Protein AF-A0A1S3QCM7-F1 (afdb_monomer_lite)

InterPro domains:
  IPR002181 Fibrinogen, alpha/beta/gamma chain, C-terminal globular domain [PF00147] (21-233)
  IPR002181 Fibrinogen, alpha/beta/gamma chain, C-terminal globular domain [PS51406] (14-235)
  IPR002181 Fibrinogen, alpha/beta/gamma chain, C-terminal globular domain [SM00186] (18-234)
  IPR002181 Fibrinogen, alpha/beta/gamma chain, C-terminal globular domain [cd00087] (19-233)
  IPR014716 Fibrinogen, alpha/beta/gamma chain, C-terminal globular, subdomain 1 [G3DSA:3.90.215.10] (12-235)
  IPR036056 Fibrinogen-like, C-terminal [SSF56496] (12-233)
  IPR050373 Fibrinogen C-terminal domain-containing protein [PTHR19143] (20-233)

Organism: Salmo salar (NCBI:txid8030)

Structure (mmCIF, N/CA/C/O backbone):
data_AF-A0A1S3QCM7-F1
#
_entry.id   AF-A0A1S3QCM7-F1
#
loop_
_atom_site.group_PDB
_atom_site.id
_atom_site.type_symbol
_atom_site.label_atom_id
_atom_site.label_alt_id
_atom_site.label_comp_id
_atom_site.label_asym_id
_atom_site.label_entity_id
_atom_site.label_seq_id
_atom_site.pdbx_PDB_ins_code
_atom_site.Cartn_x
_atom_site.Cartn_y
_atom_site.Cartn_z
_atom_site.occupancy
_atom_site.B_iso_or_equiv
_atom_site.auth_seq_id
_atom_site.auth_comp_id
_atom_site.auth_asym_id
_atom_site.auth_atom_id
_atom_site.pdbx_PDB_model_num
ATOM 1 N N . MET A 1 1 ? 54.320 -26.043 -38.773 1.00 43.12 1 MET A N 1
ATOM 2 C CA . MET A 1 1 ? 53.446 -24.861 -38.931 1.00 43.12 1 MET A CA 1
ATOM 3 C C . MET A 1 1 ? 52.300 -25.016 -37.945 1.00 43.12 1 MET A C 1
ATOM 5 O O . MET A 1 1 ? 51.445 -25.859 -38.165 1.00 43.12 1 MET A O 1
ATOM 9 N N . SER A 1 2 ? 52.359 -24.318 -36.808 1.00 45.91 2 SER A N 1
ATOM 10 C CA . SER A 1 2 ? 51.322 -24.390 -35.770 1.00 45.91 2 SER A CA 1
ATOM 11 C C . SER A 1 2 ? 50.230 -23.383 -36.110 1.00 45.91 2 SER A C 1
ATOM 13 O O . SER A 1 2 ? 50.491 -22.182 -36.125 1.00 45.91 2 SER A O 1
ATOM 15 N N . ILE A 1 3 ? 49.035 -23.868 -36.440 1.00 49.06 3 ILE A N 1
ATOM 16 C CA . ILE A 1 3 ? 47.867 -23.025 -36.703 1.00 49.06 3 ILE A CA 1
ATOM 17 C C . ILE A 1 3 ? 47.314 -22.602 -35.342 1.00 49.06 3 ILE A C 1
ATOM 19 O O . ILE A 1 3 ? 46.713 -23.401 -34.627 1.00 49.06 3 ILE A O 1
ATOM 23 N N . LEU A 1 4 ? 47.574 -21.350 -34.965 1.00 47.78 4 LEU A N 1
ATOM 24 C CA . LEU A 1 4 ? 46.996 -20.728 -33.780 1.00 47.78 4 LEU A CA 1
ATOM 25 C C . LEU A 1 4 ? 45.516 -20.442 -34.081 1.00 47.78 4 LEU A C 1
ATOM 27 O O . LEU A 1 4 ? 45.184 -19.468 -34.755 1.00 47.78 4 LEU A O 1
ATOM 31 N N . LEU A 1 5 ? 44.628 -21.336 -33.648 1.00 46.97 5 LEU A N 1
ATOM 32 C CA . LEU A 1 5 ? 43.186 -21.178 -33.811 1.00 46.97 5 LEU A CA 1
ATOM 33 C C . LEU A 1 5 ? 42.694 -20.168 -32.765 1.00 46.97 5 LEU A C 1
ATOM 35 O O . LEU A 1 5 ? 42.465 -20.499 -31.603 1.00 46.97 5 LEU A O 1
ATOM 39 N N . LEU A 1 6 ? 42.612 -18.905 -33.173 1.00 49.00 6 LEU A N 1
ATOM 40 C CA . LEU A 1 6 ? 42.140 -17.800 -32.347 1.00 49.00 6 LEU A CA 1
ATOM 41 C C . LEU A 1 6 ? 40.609 -17.899 -32.257 1.00 49.00 6 LEU A C 1
ATOM 43 O O . LEU A 1 6 ? 39.882 -17.371 -33.096 1.00 49.00 6 LEU A O 1
ATOM 47 N N . VAL A 1 7 ? 40.120 -18.656 -31.272 1.00 54.97 7 VAL A N 1
ATOM 48 C CA . VAL A 1 7 ? 38.692 -18.741 -30.947 1.00 54.97 7 VAL A CA 1
ATOM 49 C C . VAL A 1 7 ? 38.278 -17.396 -30.356 1.00 54.97 7 VAL A C 1
ATOM 51 O O . VAL A 1 7 ? 38.423 -17.148 -29.161 1.00 54.97 7 VAL A O 1
ATOM 54 N N . LEU A 1 8 ? 37.789 -16.499 -31.210 1.00 50.66 8 LEU A N 1
ATOM 55 C CA . LEU A 1 8 ? 37.032 -15.334 -30.774 1.00 50.66 8 LEU A CA 1
ATOM 56 C C . LEU A 1 8 ? 35.736 -15.854 -30.146 1.00 50.66 8 LEU A C 1
ATOM 58 O O . LEU A 1 8 ? 34.779 -16.179 -30.848 1.00 50.66 8 LEU A O 1
ATOM 62 N N . LEU A 1 9 ? 35.720 -15.961 -28.817 1.00 55.00 9 LEU A N 1
ATOM 63 C CA . LEU A 1 9 ? 34.486 -16.022 -28.042 1.00 55.00 9 LEU A CA 1
ATOM 64 C C . LEU A 1 9 ? 33.743 -14.711 -28.301 1.00 55.00 9 LEU A C 1
ATOM 66 O O . LEU A 1 9 ? 33.962 -13.711 -27.621 1.00 55.00 9 LEU A O 1
ATOM 70 N N . VAL A 1 10 ? 32.896 -14.705 -29.330 1.00 50.00 10 VAL A N 1
ATOM 71 C CA . VAL A 1 10 ? 31.854 -13.694 -29.466 1.00 50.00 10 VAL A CA 1
ATOM 72 C C . VAL A 1 10 ? 31.028 -13.821 -28.188 1.00 50.00 10 VAL A C 1
ATOM 74 O O . VAL A 1 10 ? 30.494 -14.909 -27.948 1.00 50.00 10 VAL A O 1
ATOM 77 N N . PRO A 1 11 ? 30.962 -12.792 -27.324 1.00 58.97 11 PRO A N 1
ATOM 78 C CA . PRO A 1 11 ? 30.081 -12.856 -26.174 1.00 58.97 11 PRO A CA 1
ATOM 79 C C . PRO A 1 11 ? 28.685 -13.104 -26.735 1.00 58.97 11 PRO A C 1
ATOM 81 O O . PRO A 1 11 ? 28.203 -12.312 -27.548 1.00 58.97 11 PRO A O 1
ATOM 84 N N . MET A 1 12 ? 28.084 -14.247 -26.380 1.00 47.53 12 MET A N 1
ATOM 85 C CA . MET A 1 12 ? 26.674 -14.504 -26.656 1.00 47.53 12 MET A CA 1
ATOM 86 C C . MET A 1 12 ? 25.943 -13.233 -26.252 1.00 47.53 12 MET A C 1
ATOM 88 O O . MET A 1 12 ? 26.053 -12.817 -25.098 1.00 47.53 12 MET A O 1
ATOM 92 N N . MET A 1 13 ? 25.298 -12.573 -27.217 1.00 49.69 13 MET A N 1
ATOM 93 C CA . MET A 1 13 ? 24.453 -11.429 -26.927 1.00 49.69 13 MET A CA 1
ATOM 94 C C . MET A 1 13 ? 23.484 -11.895 -25.851 1.00 49.69 13 MET A C 1
ATOM 96 O O . MET A 1 13 ? 22.637 -12.751 -26.108 1.00 49.69 13 MET A O 1
ATOM 100 N N . VAL A 1 14 ? 23.690 -11.406 -24.627 1.00 52.62 14 VAL A N 1
ATOM 101 C CA . VAL A 1 14 ? 22.756 -11.599 -23.528 1.00 52.62 14 VAL A CA 1
ATOM 102 C C . VAL A 1 14 ? 21.445 -11.093 -24.084 1.00 52.62 14 VAL A C 1
ATOM 104 O O . VAL A 1 14 ? 21.363 -9.942 -24.506 1.00 52.62 14 VAL A O 1
ATOM 107 N N . GLN A 1 15 ? 20.484 -11.997 -24.216 1.00 48.94 15 GLN A N 1
ATOM 108 C CA . GLN A 1 15 ? 19.191 -11.713 -24.801 1.00 48.94 15 GLN A CA 1
ATOM 109 C C . GLN A 1 15 ? 18.523 -10.676 -23.898 1.00 48.94 15 GLN A C 1
ATOM 111 O O . GLN A 1 15 ? 17.923 -11.022 -22.886 1.00 48.94 15 GLN A O 1
ATOM 116 N N . SER A 1 16 ? 18.732 -9.394 -24.205 1.00 55.81 16 SER A N 1
ATOM 117 C CA . SER A 1 16 ? 18.108 -8.287 -23.501 1.00 55.81 16 SER A CA 1
ATOM 118 C C . SER A 1 16 ? 16.613 -8.492 -23.655 1.00 55.81 16 SER A C 1
ATOM 120 O O . SER A 1 16 ? 16.100 -8.499 -24.779 1.00 55.81 16 SER A O 1
ATOM 122 N N . SER A 1 17 ? 15.913 -8.721 -22.547 1.00 62.41 17 SER A N 1
ATOM 123 C CA . SER A 1 17 ? 14.459 -8.720 -22.547 1.00 62.41 17 SER A CA 1
ATOM 124 C C . SER A 1 17 ? 14.033 -7.354 -23.072 1.00 62.41 17 SER A C 1
ATOM 126 O O . SER A 1 17 ? 14.174 -6.356 -22.375 1.00 62.41 17 SER A O 1
ATOM 128 N N . LEU A 1 18 ? 13.546 -7.284 -24.316 1.00 78.69 18 LEU A N 1
ATOM 129 C CA . LEU A 1 18 ? 13.132 -6.016 -24.935 1.00 78.69 18 LEU A CA 1
ATOM 130 C C . LEU A 1 18 ? 12.035 -5.316 -24.104 1.00 78.69 18 LEU A C 1
ATOM 132 O O . LEU A 1 18 ? 11.838 -4.111 -24.211 1.00 78.69 18 LEU A O 1
ATOM 136 N N . HIS A 1 19 ? 11.353 -6.088 -23.253 1.00 91.56 19 HIS A N 1
ATOM 137 C CA . HIS A 1 19 ? 10.267 -5.663 -22.386 1.00 91.56 19 HIS A CA 1
ATOM 138 C C . HIS A 1 19 ? 10.441 -6.295 -20.994 1.00 91.56 19 HIS A C 1
ATOM 140 O O . HIS A 1 19 ? 9.819 -7.325 -20.730 1.00 91.56 19 HIS A O 1
ATOM 146 N N . PRO A 1 20 ? 11.306 -5.740 -20.123 1.00 94.50 20 PRO A N 1
ATOM 147 C CA . PRO A 1 20 ? 11.523 -6.300 -18.793 1.00 94.50 20 PRO A CA 1
ATOM 148 C C . PRO A 1 20 ? 10.232 -6.225 -17.971 1.00 94.50 20 PRO A C 1
ATOM 150 O O . PRO A 1 20 ? 9.547 -5.199 -17.991 1.00 94.50 20 PRO A O 1
ATOM 153 N N . VAL A 1 21 ? 9.871 -7.294 -17.262 1.00 95.38 21 VAL A N 1
ATOM 154 C CA . VAL A 1 21 ? 8.635 -7.312 -16.453 1.00 95.38 21 VAL A CA 1
ATOM 155 C C . VAL A 1 21 ? 8.822 -6.702 -15.068 1.00 95.38 21 VAL A C 1
ATOM 157 O O . VAL A 1 21 ? 7.852 -6.206 -14.505 1.00 95.38 21 VAL A O 1
ATOM 160 N N . ASP A 1 22 ? 10.048 -6.698 -14.546 1.00 95.69 22 ASP A N 1
ATOM 161 C CA . ASP A 1 22 ? 10.408 -6.176 -13.229 1.00 95.69 22 ASP A CA 1
ATOM 162 C C . ASP A 1 22 ? 11.872 -5.695 -13.180 1.00 95.69 22 ASP A C 1
ATOM 164 O O . ASP A 1 22 ? 12.614 -5.752 -14.166 1.00 95.69 22 ASP A O 1
ATOM 168 N N . CYS A 1 23 ? 12.297 -5.209 -12.013 1.00 95.31 23 CYS A N 1
ATOM 169 C CA . CYS A 1 23 ? 13.653 -4.713 -11.803 1.00 95.31 23 CYS A CA 1
ATOM 170 C C . CYS A 1 23 ? 14.749 -5.802 -11.843 1.00 95.31 23 CYS A C 1
ATOM 172 O O . CYS A 1 23 ? 15.893 -5.485 -12.169 1.00 95.31 23 CYS A O 1
ATOM 174 N N . ASP A 1 24 ? 14.451 -7.079 -11.583 1.00 93.56 24 ASP A N 1
ATOM 175 C CA . ASP A 1 24 ? 15.450 -8.149 -11.742 1.00 93.56 24 ASP A CA 1
ATOM 176 C C . ASP A 1 24 ?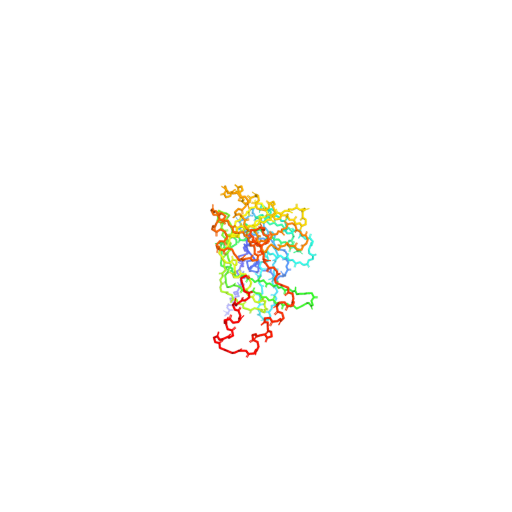 15.762 -8.375 -13.231 1.00 93.56 24 ASP A C 1
ATOM 178 O O . ASP A 1 24 ? 16.928 -8.527 -13.608 1.00 93.56 24 ASP A O 1
ATOM 182 N N . GLU A 1 25 ? 14.761 -8.294 -14.110 1.00 94.00 25 GLU A N 1
ATOM 183 C CA . GLU A 1 25 ? 14.979 -8.339 -15.562 1.00 94.00 25 GLU A CA 1
ATOM 184 C C . GLU A 1 25 ? 15.650 -7.078 -16.118 1.00 94.00 25 GLU A C 1
ATOM 186 O O . GLU A 1 25 ? 16.515 -7.183 -16.995 1.00 94.00 25 GLU A O 1
ATOM 191 N N . VAL A 1 26 ? 15.316 -5.894 -15.588 1.00 94.00 26 VAL A N 1
ATOM 192 C CA . VAL A 1 26 ? 16.051 -4.650 -15.893 1.00 94.00 26 VAL A CA 1
ATOM 193 C C . VAL A 1 26 ? 17.536 -4.826 -15.559 1.00 94.00 26 VAL A C 1
ATOM 195 O O . VAL A 1 26 ? 18.402 -4.509 -16.382 1.00 94.00 26 VAL A O 1
ATOM 198 N N . TYR A 1 27 ? 17.836 -5.406 -14.393 1.00 91.75 27 TYR A N 1
ATOM 199 C CA . TYR A 1 27 ? 19.203 -5.694 -13.974 1.00 91.75 27 TYR A CA 1
ATOM 200 C C . TYR A 1 27 ? 19.903 -6.686 -14.909 1.00 91.75 27 TYR A C 1
ATOM 202 O O . TYR A 1 27 ? 21.004 -6.414 -15.392 1.00 91.75 27 TYR A O 1
ATOM 210 N N . ARG A 1 28 ? 19.254 -7.814 -15.234 1.00 90.69 28 ARG A N 1
ATOM 211 C CA . ARG A 1 28 ? 19.791 -8.816 -16.177 1.00 90.69 28 ARG A CA 1
ATOM 212 C C . ARG A 1 28 ? 20.029 -8.254 -17.578 1.00 90.69 28 ARG A C 1
ATOM 214 O O . ARG A 1 28 ? 20.916 -8.735 -18.277 1.00 90.69 28 ARG A O 1
ATOM 221 N N . SER A 1 29 ? 19.282 -7.223 -17.963 1.00 89.19 29 SER A N 1
ATOM 222 C CA . SER A 1 29 ? 19.451 -6.515 -19.236 1.00 89.19 29 SER A CA 1
ATOM 223 C C . SER A 1 29 ? 20.652 -5.555 -19.247 1.00 89.19 29 SER A C 1
ATOM 225 O O . SER A 1 29 ? 20.907 -4.917 -20.265 1.00 89.19 29 SER A O 1
ATOM 227 N N . GLY A 1 30 ? 21.406 -5.459 -18.144 1.00 86.00 30 GLY A N 1
ATOM 228 C CA . GLY A 1 30 ? 22.644 -4.682 -18.033 1.00 86.00 30 GLY A CA 1
ATOM 229 C C . GLY A 1 30 ? 22.508 -3.355 -17.280 1.00 86.00 30 GLY A C 1
ATOM 230 O O . GLY A 1 30 ? 23.482 -2.608 -17.201 1.00 86.00 30 GLY A O 1
ATOM 231 N N . SER A 1 31 ? 21.337 -3.047 -16.710 1.00 84.69 31 SER A N 1
ATOM 232 C CA . SER A 1 31 ? 21.112 -1.804 -15.956 1.00 84.69 31 SER A CA 1
ATOM 233 C C . SER A 1 31 ? 21.305 -2.011 -14.452 1.00 84.69 31 SER A C 1
ATOM 235 O O . SER A 1 31 ? 20.458 -2.592 -13.785 1.00 84.69 31 SER A O 1
ATOM 237 N N . GLY A 1 32 ? 22.421 -1.526 -13.903 1.00 83.88 32 GLY A N 1
ATOM 238 C CA . GLY A 1 32 ? 22.788 -1.731 -12.492 1.00 83.88 32 GLY A CA 1
ATOM 239 C C . GLY A 1 32 ? 22.620 -0.523 -11.565 1.00 83.88 32 GLY A C 1
ATOM 240 O O . GLY A 1 32 ? 23.112 -0.569 -10.444 1.00 83.88 32 GLY A O 1
ATOM 241 N N . GLN A 1 33 ? 22.010 0.577 -12.018 1.00 89.56 33 GLN A N 1
ATOM 242 C CA . GLN A 1 33 ? 21.915 1.819 -11.236 1.00 89.56 33 GLN A CA 1
ATOM 243 C C . GLN A 1 33 ? 20.519 2.011 -10.639 1.00 89.56 33 GLN A C 1
ATOM 245 O O . GLN A 1 33 ? 19.523 1.658 -11.269 1.00 89.56 33 GLN A O 1
ATOM 250 N N . ASN A 1 34 ? 20.440 2.624 -9.457 1.00 93.12 34 ASN A N 1
ATOM 251 C CA . ASN A 1 34 ? 19.165 3.047 -8.881 1.00 93.12 34 ASN A CA 1
ATOM 252 C C . ASN A 1 34 ? 18.512 4.109 -9.767 1.00 93.12 34 ASN A C 1
ATOM 254 O O . ASN A 1 34 ? 19.188 5.025 -10.236 1.00 93.12 34 ASN A O 1
ATOM 258 N N . GLY A 1 35 ? 17.202 4.019 -9.971 1.00 94.56 35 GLY A N 1
ATOM 259 C CA . GLY A 1 35 ? 16.494 5.011 -10.770 1.00 94.56 35 GLY A CA 1
ATOM 260 C C . GLY A 1 35 ? 15.132 4.552 -11.252 1.00 94.56 35 GLY A C 1
ATOM 261 O O . GLY A 1 35 ? 14.668 3.462 -10.924 1.00 94.56 35 GLY A O 1
ATOM 262 N N . VAL A 1 36 ? 14.491 5.410 -12.042 1.00 97.25 36 VAL A N 1
ATOM 263 C CA . VAL A 1 36 ? 13.201 5.111 -12.663 1.00 97.25 36 VAL A CA 1
ATOM 264 C C . VAL A 1 36 ? 13.422 4.391 -13.989 1.00 97.25 36 VAL A C 1
ATOM 266 O O . VAL A 1 36 ? 14.094 4.911 -14.878 1.00 97.25 36 VAL A O 1
ATOM 269 N N . TYR A 1 37 ? 12.811 3.220 -14.127 1.00 96.50 37 TYR A N 1
ATOM 270 C CA . TYR A 1 37 ? 12.835 2.387 -15.326 1.00 96.50 37 TYR A CA 1
ATOM 271 C C . TYR A 1 37 ? 11.416 2.113 -15.817 1.00 96.50 37 TYR A C 1
ATOM 273 O O . TYR A 1 37 ? 10.440 2.297 -15.091 1.00 96.50 37 TYR A O 1
ATOM 281 N N . THR A 1 38 ? 11.306 1.670 -17.068 1.00 96.75 38 THR A N 1
ATOM 282 C CA . THR A 1 38 ? 10.033 1.241 -17.659 1.00 96.75 38 THR A CA 1
ATOM 283 C C . THR A 1 38 ? 9.980 -0.279 -17.700 1.00 96.75 38 THR A C 1
ATOM 285 O O . THR A 1 38 ? 10.887 -0.905 -18.246 1.00 96.75 38 THR A O 1
ATOM 288 N N . ILE A 1 39 ? 8.913 -0.850 -17.148 1.00 96.44 39 ILE A N 1
ATOM 289 C CA . ILE A 1 39 ? 8.622 -2.286 -17.150 1.00 96.44 39 ILE A CA 1
ATOM 290 C C . ILE A 1 39 ? 7.303 -2.578 -17.878 1.00 96.44 39 ILE A C 1
ATOM 292 O O . ILE A 1 39 ? 6.479 -1.683 -18.070 1.00 96.44 39 ILE A O 1
ATOM 296 N N . TYR A 1 40 ? 7.091 -3.835 -18.266 1.00 96.69 40 TYR A N 1
ATOM 297 C CA . TYR A 1 40 ? 5.970 -4.272 -19.109 1.00 96.69 40 TYR A CA 1
ATOM 298 C C . TYR A 1 40 ? 5.205 -5.472 -18.515 1.00 96.69 40 TYR A C 1
ATOM 300 O O . TYR A 1 40 ? 5.080 -6.526 -19.151 1.00 96.69 40 TYR A O 1
ATOM 308 N N . PRO A 1 41 ? 4.648 -5.351 -17.295 1.00 94.94 41 PRO A N 1
ATOM 309 C CA . PRO A 1 41 ? 3.995 -6.463 -16.607 1.00 94.94 41 PRO A CA 1
ATOM 310 C C . PRO A 1 41 ? 2.728 -6.958 -17.320 1.00 94.94 41 PRO A C 1
ATOM 312 O O . PRO A 1 41 ? 2.445 -8.151 -17.269 1.00 94.94 41 PRO A O 1
ATOM 315 N N . ALA A 1 42 ? 2.010 -6.107 -18.058 1.00 94.06 42 ALA A N 1
ATOM 316 C CA . ALA A 1 42 ? 0.869 -6.508 -18.897 1.00 94.06 42 ALA A CA 1
ATOM 317 C C . ALA A 1 42 ? 1.263 -6.904 -20.338 1.00 94.06 42 ALA A C 1
ATOM 319 O O . ALA A 1 42 ? 0.428 -7.395 -21.093 1.00 94.06 42 ALA A O 1
ATOM 320 N N . GLY A 1 43 ? 2.532 -6.731 -20.720 1.00 91.88 43 GLY A N 1
ATOM 321 C CA . GLY A 1 43 ? 3.036 -6.969 -22.073 1.00 91.88 43 GLY A CA 1
ATOM 322 C C . GLY A 1 43 ? 3.521 -5.696 -22.783 1.00 91.88 43 GLY A C 1
ATOM 323 O O . GLY A 1 43 ? 3.439 -4.601 -22.223 1.00 91.88 43 GLY A O 1
ATOM 324 N N . PRO A 1 44 ? 4.027 -5.824 -24.025 1.00 92.12 44 PRO A N 1
ATOM 325 C CA . PRO A 1 44 ? 4.782 -4.776 -24.729 1.00 92.12 44 PRO A CA 1
ATOM 326 C C . PRO A 1 44 ? 4.067 -3.432 -24.919 1.00 92.12 44 PRO A C 1
ATOM 328 O O . PRO A 1 44 ? 4.708 -2.395 -25.042 1.00 92.12 44 PRO A O 1
ATOM 331 N N . THR A 1 45 ? 2.734 -3.430 -24.950 1.00 93.00 45 THR A N 1
ATOM 332 C CA . THR A 1 45 ? 1.912 -2.235 -25.210 1.00 93.00 45 THR A CA 1
ATOM 333 C C . THR A 1 45 ? 1.480 -1.498 -23.944 1.00 93.00 45 THR A C 1
ATOM 335 O O . THR A 1 45 ? 0.748 -0.515 -24.029 1.00 93.00 45 THR A O 1
ATOM 338 N N . SER A 1 46 ? 1.886 -1.977 -22.769 1.00 93.75 46 SER A N 1
ATOM 339 C CA . SER A 1 46 ? 1.419 -1.473 -21.477 1.00 93.75 46 SER A CA 1
ATOM 340 C C . SER A 1 46 ? 2.607 -1.156 -20.562 1.00 93.75 46 SER A C 1
ATOM 342 O O . SER A 1 46 ? 2.855 -1.891 -19.603 1.00 93.75 46 SER A O 1
ATOM 344 N N . PRO A 1 47 ? 3.368 -0.089 -20.882 1.00 95.69 47 PRO A N 1
ATOM 345 C CA . PRO A 1 47 ? 4.513 0.333 -20.088 1.00 95.69 47 PRO A CA 1
ATOM 346 C C . PRO A 1 47 ? 4.076 0.911 -18.739 1.00 95.69 47 PRO A C 1
ATOM 348 O O . PRO A 1 47 ? 3.107 1.668 -18.656 1.00 95.69 47 PRO A O 1
ATOM 351 N N . VAL A 1 48 ? 4.844 0.610 -17.693 1.00 96.94 48 VAL A N 1
ATOM 352 C CA . VAL A 1 48 ? 4.686 1.175 -16.349 1.00 96.94 48 VAL A CA 1
ATOM 353 C C . VAL A 1 48 ? 6.042 1.658 -15.847 1.00 96.94 48 VAL A C 1
ATOM 355 O O . VAL A 1 48 ? 7.043 0.957 -15.981 1.00 96.94 48 VAL A O 1
ATOM 358 N N . GLN A 1 49 ? 6.089 2.860 -15.272 1.00 97.38 49 GLN A N 1
ATOM 359 C CA . GLN A 1 49 ? 7.306 3.388 -14.657 1.00 97.38 49 GLN A CA 1
ATOM 360 C C . GLN A 1 49 ? 7.420 2.931 -13.202 1.00 97.38 49 GLN A C 1
ATOM 362 O O . GLN A 1 49 ? 6.486 3.101 -12.419 1.00 97.38 49 GLN A O 1
ATOM 367 N N . VAL A 1 50 ? 8.582 2.393 -12.839 1.00 97.69 50 VAL A N 1
ATOM 368 C CA . VAL A 1 50 ? 8.908 1.932 -11.484 1.00 97.69 50 VAL A CA 1
ATOM 369 C C . VAL A 1 50 ? 10.271 2.441 -11.067 1.00 97.69 50 VAL A C 1
ATOM 371 O O . VAL A 1 50 ? 11.157 2.619 -11.901 1.00 97.69 50 VAL A O 1
ATOM 374 N N . PHE A 1 51 ? 10.459 2.644 -9.770 1.00 97.06 51 PHE A N 1
ATOM 375 C CA . PHE A 1 51 ? 11.794 2.841 -9.228 1.00 97.06 51 PHE A CA 1
ATOM 376 C C . PHE A 1 51 ? 12.430 1.483 -8.946 1.00 97.06 51 PHE A C 1
ATOM 378 O O . PHE A 1 51 ? 11.869 0.683 -8.193 1.00 97.06 51 PHE A O 1
ATOM 385 N N . CYS A 1 52 ? 13.600 1.247 -9.529 1.00 96.12 52 CYS A N 1
ATOM 386 C CA . CYS A 1 52 ? 14.425 0.095 -9.219 1.00 96.12 52 CYS A CA 1
ATOM 387 C C . CYS A 1 52 ? 15.497 0.483 -8.207 1.00 96.12 52 CYS A C 1
ATOM 389 O O . CYS A 1 52 ? 16.349 1.329 -8.489 1.00 96.12 52 CYS A O 1
ATOM 391 N N . ASP A 1 53 ? 15.461 -0.156 -7.042 1.00 93.31 53 ASP A N 1
ATOM 392 C CA . ASP A 1 53 ? 16.555 -0.108 -6.077 1.00 93.31 53 ASP A CA 1
ATOM 393 C C . ASP A 1 53 ? 17.514 -1.272 -6.354 1.00 93.31 53 ASP A C 1
ATOM 395 O O . ASP A 1 53 ? 17.264 -2.423 -5.984 1.00 93.31 53 ASP A O 1
ATOM 399 N N . MET A 1 54 ? 18.595 -0.927 -7.053 1.00 89.38 54 MET A N 1
ATOM 400 C CA . MET A 1 54 ? 19.696 -1.787 -7.484 1.00 89.38 54 MET A CA 1
ATOM 401 C C . MET A 1 54 ? 20.921 -1.688 -6.551 1.00 89.38 54 MET A C 1
ATOM 403 O O . MET A 1 54 ? 22.045 -2.000 -6.952 1.00 89.38 54 MET A O 1
ATOM 407 N N . GLY A 1 55 ? 20.736 -1.185 -5.324 1.00 79.12 55 GLY A N 1
ATOM 408 C CA . GLY A 1 55 ? 21.827 -0.908 -4.392 1.00 79.12 55 GLY A CA 1
ATOM 409 C C . GLY A 1 55 ? 22.612 -2.151 -3.953 1.00 79.12 55 GLY A C 1
ATOM 410 O O . GLY A 1 55 ? 22.160 -3.290 -4.057 1.00 79.12 55 GLY A O 1
ATOM 411 N N . LEU A 1 56 ? 23.805 -1.930 -3.402 1.00 66.44 56 LEU A N 1
ATOM 412 C CA . LEU A 1 56 ? 24.602 -2.970 -2.749 1.00 66.44 56 LEU A CA 1
ATOM 413 C C . LEU A 1 56 ? 24.428 -2.853 -1.234 1.00 66.44 56 LEU A C 1
ATOM 415 O O . LEU A 1 56 ? 24.860 -1.867 -0.640 1.00 66.44 56 LEU A O 1
ATOM 419 N N . GLU A 1 57 ? 23.835 -3.864 -0.600 1.00 63.84 57 GLU A N 1
ATOM 420 C CA . GLU A 1 57 ? 23.763 -3.960 0.860 1.00 63.84 57 GLU A CA 1
ATOM 421 C C . GLU A 1 57 ? 24.519 -5.212 1.312 1.00 63.84 57 GLU A C 1
ATOM 423 O O . GLU A 1 57 ? 24.184 -6.329 0.924 1.00 63.84 57 GLU A O 1
ATOM 428 N N . SER A 1 58 ? 25.568 -5.028 2.124 1.00 52.81 58 SER A N 1
ATOM 429 C CA . SER A 1 58 ? 26.288 -6.119 2.800 1.00 52.81 58 SER A CA 1
ATOM 430 C C . SER A 1 58 ? 26.633 -7.314 1.887 1.00 52.81 58 SER A C 1
ATOM 432 O O . SER A 1 58 ? 26.284 -8.454 2.188 1.00 52.81 58 SER A O 1
ATOM 434 N N . ALA A 1 59 ? 27.328 -7.045 0.774 1.00 60.34 59 ALA A N 1
ATOM 435 C CA . ALA A 1 59 ? 27.762 -8.016 -0.243 1.00 60.34 59 ALA A CA 1
ATOM 436 C C . ALA A 1 59 ? 26.659 -8.686 -1.096 1.00 60.34 59 ALA A C 1
ATOM 438 O O . ALA A 1 59 ? 26.990 -9.508 -1.951 1.00 60.34 59 ALA A O 1
ATOM 439 N N . TYR A 1 60 ? 25.386 -8.299 -0.949 1.00 60.53 60 TYR A N 1
ATOM 440 C CA . TYR A 1 60 ? 24.291 -8.748 -1.814 1.00 60.53 60 TYR A CA 1
ATOM 441 C C . TYR A 1 60 ? 23.714 -7.584 -2.629 1.00 60.53 60 TYR A C 1
ATOM 443 O O . TYR A 1 60 ? 23.528 -6.471 -2.135 1.00 60.53 60 TYR A O 1
ATOM 451 N N . LEU A 1 61 ? 23.438 -7.851 -3.906 1.00 69.38 61 LEU A N 1
ATOM 452 C CA . LEU A 1 61 ? 22.753 -6.920 -4.800 1.00 69.38 61 LEU A CA 1
ATOM 453 C C . LEU A 1 61 ? 21.257 -6.915 -4.486 1.00 69.38 61 LEU A C 1
ATOM 455 O O . LEU A 1 61 ? 20.599 -7.955 -4.568 1.00 69.38 61 LEU A O 1
ATOM 459 N N . ARG A 1 62 ? 20.726 -5.737 -4.165 1.00 80.50 62 ARG A N 1
ATOM 460 C CA . ARG A 1 62 ? 19.290 -5.459 -4.142 1.00 80.50 62 ARG A CA 1
ATOM 461 C C . ARG A 1 62 ? 18.813 -5.308 -5.588 1.00 80.50 62 ARG A C 1
ATOM 463 O O . ARG A 1 62 ? 19.548 -4.796 -6.423 1.00 80.50 62 ARG A O 1
ATOM 470 N N . LYS A 1 63 ? 17.621 -5.818 -5.899 1.00 91.62 63 LYS A N 1
ATOM 471 C CA . LYS A 1 63 ? 16.987 -5.699 -7.228 1.00 91.62 63 LYS A CA 1
ATOM 472 C C . LYS A 1 63 ? 15.495 -5.433 -7.071 1.00 91.62 63 LYS A C 1
ATOM 474 O O . LYS A 1 63 ? 14.646 -6.125 -7.631 1.00 91.62 63 LYS A O 1
ATOM 479 N N . TRP A 1 64 ? 15.169 -4.492 -6.193 1.00 94.94 64 TRP A N 1
ATOM 480 C CA . TRP A 1 64 ? 13.796 -4.293 -5.751 1.00 94.94 64 TRP A CA 1
ATOM 481 C C . TRP A 1 64 ? 13.024 -3.436 -6.735 1.00 94.94 64 TRP A C 1
ATOM 483 O O . TRP A 1 64 ? 13.471 -2.358 -7.122 1.00 94.94 64 TRP A O 1
ATOM 493 N N . THR A 1 65 ? 11.821 -3.895 -7.062 1.00 97.00 65 THR A N 1
ATOM 494 C CA . THR A 1 65 ? 10.798 -3.057 -7.683 1.00 97.00 65 THR A CA 1
ATOM 495 C C . THR A 1 65 ? 10.034 -2.362 -6.567 1.00 97.00 65 THR A C 1
ATOM 497 O O . THR A 1 65 ? 9.349 -3.025 -5.787 1.00 97.00 65 THR A O 1
ATOM 500 N N . LEU A 1 66 ? 10.157 -1.041 -6.452 1.00 97.12 66 LEU A N 1
ATOM 501 C CA . LEU A 1 66 ? 9.372 -0.299 -5.469 1.00 97.12 66 LEU A CA 1
ATOM 502 C C . LEU A 1 66 ? 7.903 -0.289 -5.905 1.00 97.12 66 LEU A C 1
ATOM 504 O O . LEU A 1 66 ? 7.576 0.019 -7.047 1.00 97.12 66 LEU A O 1
ATOM 508 N N . ILE A 1 67 ? 7.010 -0.634 -4.981 1.00 97.56 67 ILE A N 1
ATOM 509 C CA . ILE A 1 67 ? 5.562 -0.677 -5.239 1.00 97.56 67 ILE A CA 1
ATOM 510 C C . ILE A 1 67 ? 4.809 0.453 -4.522 1.00 97.56 67 ILE A C 1
ATOM 512 O O . ILE A 1 67 ? 3.684 0.802 -4.887 1.00 97.56 67 ILE A O 1
ATOM 516 N N . GLN A 1 68 ? 5.435 1.033 -3.498 1.00 96.12 68 GLN A N 1
ATOM 517 C CA . GLN A 1 68 ? 4.941 2.170 -2.736 1.00 96.12 68 GLN A CA 1
ATOM 518 C C . GLN A 1 68 ? 6.141 2.938 -2.166 1.00 96.12 68 GLN A C 1
ATOM 520 O O . GLN A 1 68 ? 7.108 2.315 -1.726 1.00 96.12 68 GLN A O 1
ATOM 525 N N . SER A 1 69 ? 6.088 4.271 -2.181 1.00 93.69 69 SER A N 1
ATOM 526 C CA . SER A 1 69 ? 7.062 5.116 -1.478 1.00 93.69 69 SER A CA 1
ATOM 527 C C . SER A 1 69 ? 6.381 6.303 -0.801 1.00 93.69 69 SER A C 1
ATOM 529 O O . SER A 1 69 ? 5.496 6.922 -1.399 1.00 93.69 69 SER A O 1
ATOM 531 N N . ARG A 1 70 ? 6.815 6.628 0.426 1.00 88.12 70 ARG A N 1
ATOM 532 C CA . ARG A 1 70 ? 6.425 7.811 1.210 1.00 88.12 70 ARG A CA 1
ATOM 533 C C . ARG A 1 70 ? 7.671 8.480 1.783 1.00 88.12 70 ARG A C 1
ATOM 535 O O . ARG A 1 70 ? 8.538 7.784 2.302 1.00 88.12 70 ARG A O 1
ATOM 542 N N . GLN A 1 71 ? 7.750 9.802 1.678 1.00 86.69 71 GLN A N 1
ATOM 543 C CA . GLN A 1 71 ? 8.925 10.599 2.041 1.00 86.69 71 GLN A CA 1
ATOM 544 C C . GLN A 1 71 ? 8.526 11.939 2.672 1.00 86.69 71 GLN A C 1
ATOM 546 O O . GLN A 1 71 ? 8.967 12.252 3.773 1.00 86.69 71 GLN A O 1
ATOM 551 N N . ASP A 1 72 ? 7.675 12.720 2.002 1.00 85.88 72 ASP A N 1
ATOM 552 C CA . ASP A 1 72 ? 7.414 14.127 2.343 1.00 85.88 72 ASP A CA 1
ATOM 553 C C . ASP A 1 72 ? 5.920 14.486 2.462 1.00 85.88 72 ASP A C 1
ATOM 555 O O . ASP A 1 72 ? 5.572 15.591 2.882 1.00 85.88 72 ASP A O 1
ATOM 559 N N . GLY A 1 73 ? 5.017 13.563 2.123 1.00 84.62 73 GLY A N 1
ATOM 560 C CA . GLY A 1 73 ? 3.576 13.800 2.125 1.00 84.62 73 GLY A CA 1
ATOM 561 C C . GLY A 1 73 ? 3.049 14.634 0.953 1.00 84.62 73 GLY A C 1
ATOM 562 O O . GLY A 1 73 ? 1.889 15.052 1.005 1.00 84.62 73 GLY A O 1
ATOM 563 N N . SER A 1 74 ? 3.851 14.867 -0.090 1.00 84.62 74 SER A N 1
ATOM 564 C CA . SER A 1 74 ? 3.444 15.598 -1.300 1.00 84.62 74 SER A CA 1
ATOM 565 C C . SER A 1 74 ? 2.299 14.916 -2.059 1.00 84.62 74 SER A C 1
ATOM 567 O O . SER A 1 74 ? 1.498 15.589 -2.719 1.00 84.62 74 SER A O 1
ATOM 569 N N . VAL A 1 75 ? 2.161 13.591 -1.939 1.00 85.12 75 VAL A N 1
ATOM 570 C CA . VAL A 1 75 ? 1.117 12.825 -2.621 1.00 85.12 75 VAL A CA 1
ATOM 571 C C . VAL A 1 75 ? 0.003 12.432 -1.656 1.00 85.12 75 VAL A C 1
ATOM 573 O O . VAL A 1 75 ? 0.171 11.673 -0.701 1.00 85.12 75 VAL A O 1
ATOM 576 N N . ASN A 1 76 ? -1.207 12.913 -1.953 1.00 83.56 76 ASN A N 1
ATOM 577 C CA . ASN A 1 76 ? -2.408 12.529 -1.217 1.00 83.56 76 ASN A CA 1
ATOM 578 C C . ASN A 1 76 ? -2.726 11.036 -1.433 1.00 83.56 76 ASN A C 1
ATOM 580 O O . ASN A 1 76 ? -2.916 10.605 -2.572 1.00 83.56 76 ASN A O 1
ATOM 584 N N . ILE A 1 77 ? -2.837 10.281 -0.336 1.00 82.56 77 ILE A N 1
ATOM 585 C CA . ILE A 1 77 ? -3.177 8.848 -0.316 1.00 82.56 77 ILE A CA 1
ATOM 586 C C . ILE A 1 77 ? -4.671 8.558 -0.092 1.00 82.56 77 ILE A C 1
ATOM 588 O O . ILE A 1 77 ? -5.108 7.434 -0.282 1.00 82.56 77 ILE A O 1
ATOM 592 N N . HIS A 1 78 ? -5.492 9.540 0.286 1.00 81.25 78 HIS A N 1
ATOM 593 C CA . HIS A 1 78 ? -6.948 9.382 0.385 1.00 81.25 78 HIS A CA 1
ATOM 594 C C . HIS A 1 78 ? -7.572 9.381 -1.014 1.00 81.25 78 HIS A C 1
ATOM 596 O O . HIS A 1 78 ? -8.090 10.391 -1.499 1.00 81.25 78 HIS A O 1
ATOM 602 N N . ARG A 1 79 ? -7.477 8.227 -1.674 1.00 84.62 79 ARG A N 1
ATOM 603 C CA . ARG A 1 79 ? -7.841 8.020 -3.075 1.00 84.62 79 ARG A CA 1
ATOM 604 C C . ARG A 1 79 ? -8.977 7.009 -3.223 1.00 84.62 79 ARG A C 1
ATOM 606 O O . ARG A 1 79 ? -9.234 6.194 -2.336 1.00 84.62 79 ARG A O 1
ATOM 613 N N . LYS A 1 80 ? -9.677 7.119 -4.350 1.00 88.81 80 LYS A N 1
ATOM 614 C CA . LYS A 1 80 ? -10.779 6.230 -4.742 1.00 88.81 80 LYS A CA 1
ATOM 615 C C . LYS A 1 80 ? -10.268 4.891 -5.275 1.00 88.81 80 LYS A C 1
ATOM 617 O O . LYS A 1 80 ? -9.084 4.779 -5.599 1.00 88.81 80 LYS A O 1
ATOM 622 N N . TRP A 1 81 ? -11.166 3.915 -5.410 1.00 90.19 81 TRP A N 1
ATOM 623 C CA . TRP A 1 81 ? -10.861 2.574 -5.919 1.00 90.19 81 TRP A CA 1
ATOM 624 C C . TRP A 1 81 ? -10.070 2.609 -7.226 1.00 90.19 81 TRP A C 1
ATOM 626 O O . TRP A 1 81 ? -8.971 2.063 -7.292 1.00 90.19 81 TRP A O 1
ATOM 636 N N . ASP A 1 82 ? -10.577 3.331 -8.227 1.00 95.44 82 ASP A N 1
ATOM 637 C CA . ASP A 1 82 ? -9.969 3.371 -9.562 1.00 95.44 82 ASP A CA 1
ATOM 638 C C . ASP A 1 82 ? -8.528 3.892 -9.538 1.00 95.44 82 ASP A C 1
ATOM 640 O O . ASP A 1 82 ? -7.680 3.411 -10.283 1.00 95.44 82 ASP A O 1
ATOM 644 N N . GLN A 1 83 ? -8.226 4.830 -8.635 1.00 95.19 83 GLN A N 1
ATOM 645 C CA . GLN A 1 83 ? -6.881 5.387 -8.478 1.00 95.19 83 GLN A CA 1
ATOM 646 C C . GLN A 1 83 ? -5.931 4.384 -7.820 1.00 95.19 83 GLN A C 1
ATOM 648 O O . GLN A 1 83 ? -4.787 4.260 -8.240 1.00 95.19 83 GLN A O 1
ATOM 653 N N . TYR A 1 84 ? -6.388 3.643 -6.808 1.00 96.00 84 TYR A N 1
ATOM 654 C CA . TYR A 1 84 ? -5.593 2.560 -6.225 1.00 96.00 84 TYR A CA 1
ATOM 655 C C . TYR A 1 84 ? -5.399 1.395 -7.195 1.00 96.00 84 TYR A C 1
ATOM 657 O O . TYR A 1 84 ? -4.337 0.779 -7.196 1.00 96.00 84 TYR A O 1
ATOM 665 N N . LYS A 1 85 ? -6.384 1.124 -8.053 1.00 96.56 85 LYS A N 1
ATOM 666 C CA . LYS A 1 85 ? -6.276 0.135 -9.124 1.00 96.56 85 LYS A CA 1
ATOM 667 C C . LYS A 1 85 ? -5.203 0.520 -10.145 1.00 96.56 85 LYS A C 1
ATOM 669 O O . LYS A 1 85 ? -4.318 -0.291 -10.408 1.00 96.56 85 LYS A O 1
ATOM 674 N N . SER A 1 86 ? -5.260 1.742 -10.685 1.00 96.38 86 SER A N 1
ATOM 675 C CA . SER A 1 86 ? -4.331 2.216 -11.724 1.00 96.38 86 SER A CA 1
ATOM 676 C C . SER A 1 86 ? -2.959 2.644 -11.202 1.00 96.38 86 SER A C 1
ATOM 678 O O . SER A 1 86 ? -2.015 2.721 -11.980 1.00 96.38 86 SER A O 1
ATOM 680 N N . GLY A 1 87 ? -2.855 2.972 -9.914 1.00 96.12 87 GLY A N 1
ATOM 681 C CA . GLY A 1 87 ? -1.690 3.642 -9.343 1.00 96.12 87 GLY A CA 1
ATOM 682 C C . GLY A 1 87 ? -1.767 5.167 -9.463 1.00 96.12 87 GLY A C 1
ATOM 683 O O . GLY A 1 87 ? -2.589 5.726 -10.197 1.00 96.12 87 GLY A O 1
ATOM 684 N N . PHE A 1 88 ? -0.928 5.851 -8.683 1.00 96.00 88 PHE A N 1
ATOM 685 C CA . PHE A 1 88 ? -0.848 7.314 -8.622 1.00 96.00 88 PHE A CA 1
ATOM 686 C C . PHE A 1 88 ? 0.489 7.784 -8.037 1.00 96.00 88 PHE A C 1
ATOM 688 O O . PHE A 1 88 ? 1.140 7.056 -7.294 1.00 96.00 88 PHE A O 1
ATOM 695 N N . GLY A 1 89 ? 0.851 9.041 -8.298 1.00 95.31 89 GLY A N 1
ATOM 696 C CA . GLY A 1 89 ? 2.116 9.638 -7.856 1.00 95.31 89 GLY A CA 1
ATOM 697 C C . GLY A 1 89 ? 3.204 9.540 -8.923 1.00 95.31 89 GLY A C 1
ATOM 698 O O . GLY A 1 89 ? 2.897 9.387 -10.104 1.00 95.31 89 GLY A O 1
ATOM 699 N N . SER A 1 90 ? 4.464 9.664 -8.510 1.00 95.75 90 SER A N 1
ATOM 700 C CA . SER A 1 90 ? 5.629 9.583 -9.398 1.00 95.75 90 SER A CA 1
ATOM 701 C C . SER A 1 90 ? 6.642 8.572 -8.878 1.00 95.75 90 SER A C 1
ATOM 703 O O . SER A 1 90 ? 7.046 8.651 -7.721 1.00 95.75 90 SER A O 1
ATOM 705 N N . ALA A 1 91 ? 7.121 7.680 -9.748 1.00 95.31 91 ALA A N 1
ATOM 706 C CA . ALA A 1 91 ? 8.174 6.724 -9.407 1.00 95.31 91 ALA A CA 1
ATOM 707 C C . ALA A 1 91 ? 9.477 7.402 -8.931 1.00 95.31 91 ALA A C 1
ATOM 709 O O . ALA A 1 91 ? 10.270 6.783 -8.235 1.00 95.31 91 ALA A O 1
ATOM 710 N N . ALA A 1 92 ? 9.697 8.678 -9.267 1.00 94.81 92 ALA A N 1
ATOM 711 C CA . ALA A 1 92 ? 10.843 9.451 -8.786 1.00 94.81 92 ALA A CA 1
ATOM 712 C C . ALA A 1 92 ? 10.660 10.038 -7.367 1.00 94.81 92 ALA A C 1
ATOM 714 O O . ALA A 1 92 ? 11.579 10.674 -6.860 1.00 94.81 92 ALA A O 1
ATOM 715 N N . GLY A 1 93 ? 9.491 9.870 -6.739 1.00 93.38 93 GLY A N 1
ATOM 716 C CA . GLY A 1 93 ? 9.157 10.433 -5.427 1.00 93.38 93 GLY A CA 1
ATOM 717 C C . GLY A 1 93 ? 8.144 9.565 -4.679 1.00 93.38 93 GLY A C 1
ATOM 718 O O . GLY A 1 93 ? 8.296 8.347 -4.614 1.00 93.38 93 GLY A O 1
ATOM 719 N N . GLU A 1 94 ? 7.100 10.176 -4.110 1.00 91.75 94 GLU A N 1
ATOM 720 C CA . GLU A 1 94 ? 6.003 9.419 -3.499 1.00 91.75 94 GLU A CA 1
ATOM 721 C C . GLU A 1 94 ? 5.062 8.838 -4.562 1.00 91.75 94 GLU A C 1
ATOM 723 O O . GLU A 1 94 ? 4.596 9.544 -5.465 1.00 91.75 94 GLU A O 1
ATOM 728 N N . TYR A 1 95 ? 4.730 7.552 -4.444 1.00 94.38 95 TYR A N 1
ATOM 729 C CA . TYR A 1 95 ? 3.772 6.911 -5.343 1.00 94.38 95 TYR A CA 1
ATOM 730 C C . TYR A 1 95 ? 3.214 5.599 -4.804 1.00 94.38 95 TYR A C 1
ATOM 732 O O . TYR A 1 95 ? 3.700 5.032 -3.824 1.00 94.38 95 TYR A O 1
ATOM 740 N N . CYS A 1 96 ? 2.181 5.124 -5.490 1.00 96.06 96 CYS A N 1
ATOM 741 C CA . CYS A 1 96 ? 1.649 3.777 -5.412 1.00 96.06 96 CYS A CA 1
ATOM 742 C C . CYS A 1 96 ? 1.592 3.209 -6.835 1.00 96.06 96 CYS A C 1
ATOM 744 O O . CYS A 1 96 ? 0.996 3.826 -7.718 1.00 96.06 96 CYS A O 1
ATOM 746 N N . LEU A 1 97 ? 2.197 2.040 -7.045 1.00 96.88 97 LEU A N 1
ATOM 747 C CA . LEU A 1 97 ? 2.318 1.392 -8.356 1.00 96.88 97 LEU A CA 1
ATOM 748 C C . LEU A 1 97 ? 0.968 0.986 -8.976 1.00 96.88 97 LEU A C 1
ATOM 750 O O . LEU A 1 97 ? 0.848 0.880 -10.193 1.00 96.88 97 LEU A O 1
ATOM 754 N N . GLY A 1 98 ? -0.043 0.773 -8.136 1.00 97.19 98 GLY A N 1
ATOM 755 C CA . GLY A 1 98 ? -1.363 0.307 -8.547 1.00 97.19 98 GLY A CA 1
ATOM 756 C C . GLY A 1 98 ? -1.565 -1.189 -8.320 1.00 97.19 98 GLY A C 1
ATOM 757 O O . GLY A 1 98 ? -0.674 -2.002 -8.572 1.00 97.19 98 GLY A O 1
ATOM 758 N N . LEU A 1 99 ? -2.751 -1.546 -7.829 1.00 97.81 99 LEU A N 1
ATOM 759 C CA . LEU A 1 99 ? -3.112 -2.921 -7.475 1.00 97.81 99 LEU A CA 1
ATOM 760 C C . LEU A 1 99 ? -3.123 -3.851 -8.691 1.00 97.81 99 LEU A C 1
ATOM 762 O O . LEU A 1 99 ? -2.704 -4.998 -8.572 1.00 97.81 99 LEU A O 1
ATOM 766 N N . GLU A 1 100 ? -3.538 -3.354 -9.859 1.00 97.94 100 GLU A N 1
ATOM 767 C CA . GLU A 1 100 ? -3.554 -4.157 -11.085 1.00 97.94 100 GLU A CA 1
ATOM 768 C C . GLU A 1 100 ? -2.134 -4.559 -11.497 1.00 97.94 100 GLU A C 1
ATOM 770 O O . GLU A 1 100 ? -1.856 -5.724 -11.766 1.00 97.94 100 GLU A O 1
ATOM 775 N N . THR A 1 101 ? -1.199 -3.610 -11.460 1.00 97.50 101 THR A N 1
ATOM 776 C CA . THR A 1 101 ? 0.212 -3.871 -11.755 1.00 97.50 101 THR A CA 1
ATOM 777 C C . THR A 1 101 ? 0.819 -4.850 -10.748 1.00 97.50 101 THR A C 1
ATOM 779 O O . THR A 1 101 ? 1.508 -5.787 -11.148 1.00 97.50 101 THR A O 1
ATOM 782 N N . MET A 1 102 ? 0.544 -4.678 -9.448 1.00 98.12 102 MET A N 1
ATOM 783 C CA . MET A 1 102 ? 1.014 -5.603 -8.404 1.00 98.12 102 MET A CA 1
ATOM 784 C C . MET A 1 102 ? 0.456 -7.019 -8.603 1.00 98.12 102 MET A C 1
ATOM 786 O O . MET A 1 102 ? 1.193 -7.996 -8.460 1.00 98.12 102 MET A O 1
ATOM 790 N N . HIS A 1 103 ? -0.821 -7.141 -8.972 1.00 98.19 103 HIS A N 1
ATOM 791 C CA . HIS A 1 103 ? -1.436 -8.422 -9.308 1.00 98.19 103 HIS A CA 1
ATOM 792 C C . HIS A 1 103 ? -0.733 -9.079 -10.503 1.00 98.19 103 HIS A C 1
ATOM 794 O O . HIS A 1 103 ? -0.304 -10.226 -10.408 1.00 98.19 103 HIS A O 1
ATOM 800 N N . LEU A 1 104 ? -0.531 -8.344 -11.601 1.00 97.38 104 LEU A N 1
ATOM 801 C CA . LEU A 1 104 ? 0.123 -8.867 -12.804 1.00 97.38 104 LEU A CA 1
ATOM 802 C C . LEU A 1 104 ? 1.564 -9.326 -12.556 1.00 97.38 104 LEU A C 1
ATOM 804 O O . LEU A 1 104 ? 1.967 -10.362 -13.084 1.00 97.38 104 LEU A O 1
ATOM 808 N N . LEU A 1 105 ? 2.325 -8.580 -11.747 1.00 96.62 105 LEU A N 1
ATOM 809 C CA . LEU A 1 105 ? 3.661 -8.988 -11.309 1.00 96.62 105 LEU A CA 1
ATOM 810 C C . LEU A 1 105 ? 3.573 -10.309 -10.538 1.00 96.62 105 LEU A C 1
ATOM 812 O O . LEU A 1 105 ? 4.120 -11.322 -10.965 1.00 96.62 105 LEU A O 1
ATOM 816 N N . THR A 1 106 ? 2.799 -10.324 -9.454 1.00 96.75 106 THR A N 1
ATOM 817 C CA . THR A 1 106 ? 2.720 -11.469 -8.532 1.00 96.75 106 THR A CA 1
ATOM 818 C C . THR A 1 106 ? 2.002 -12.697 -9.101 1.00 96.75 106 THR A C 1
ATOM 820 O O . THR A 1 106 ? 2.129 -13.788 -8.553 1.00 96.75 106 THR A O 1
ATOM 823 N N . MET A 1 107 ? 1.295 -12.555 -10.224 1.00 95.19 107 MET A N 1
ATOM 824 C CA . MET A 1 107 ? 0.752 -13.666 -11.009 1.00 95.19 107 MET A CA 1
ATOM 825 C C . MET A 1 107 ? 1.821 -14.338 -11.886 1.00 95.19 107 MET A C 1
ATOM 827 O O . MET A 1 107 ? 1.756 -15.544 -12.118 1.00 95.19 107 MET A O 1
ATOM 831 N N . LYS A 1 108 ? 2.791 -13.574 -12.403 1.00 90.31 108 LYS A N 1
ATOM 832 C CA . LYS A 1 108 ? 3.819 -14.068 -13.336 1.00 90.31 108 LYS A CA 1
ATOM 833 C C . LYS A 1 108 ? 5.008 -14.731 -12.649 1.00 90.31 108 LYS A C 1
ATOM 835 O O . LYS A 1 108 ? 5.718 -15.505 -13.289 1.00 90.31 108 LYS A O 1
ATOM 840 N N . GLY A 1 109 ? 5.235 -14.432 -11.376 1.00 90.88 109 GLY A N 1
ATOM 841 C CA . GLY A 1 109 ? 6.378 -14.938 -10.634 1.00 90.88 109 GLY A CA 1
ATOM 842 C C . GLY A 1 109 ? 6.156 -14.916 -9.131 1.00 90.88 109 GLY A C 1
ATOM 843 O O . GLY A 1 109 ? 5.174 -14.379 -8.623 1.00 90.88 109 GLY A O 1
ATOM 844 N N . THR A 1 110 ? 7.094 -15.514 -8.409 1.00 94.38 110 THR A N 1
ATOM 845 C CA . THR A 1 110 ? 7.114 -15.499 -6.947 1.00 94.38 110 THR A CA 1
ATOM 846 C C . THR A 1 110 ? 7.937 -14.314 -6.464 1.00 94.38 110 THR A C 1
ATOM 848 O O . THR A 1 110 ? 9.132 -14.246 -6.747 1.00 94.38 110 THR A O 1
ATOM 851 N N . TYR A 1 111 ? 7.313 -13.417 -5.707 1.00 96.75 111 TYR A N 1
ATOM 852 C CA . TYR A 1 111 ? 7.962 -12.229 -5.156 1.00 96.75 111 TYR A CA 1
ATOM 853 C C . TYR A 1 111 ? 7.994 -12.302 -3.637 1.00 96.75 111 TYR A C 1
ATOM 855 O O . TYR A 1 111 ? 7.044 -12.774 -3.018 1.00 96.75 111 TYR A O 1
ATOM 863 N N . GLU A 1 112 ? 9.066 -11.797 -3.040 1.00 96.69 112 GLU A N 1
ATOM 864 C CA . GLU A 1 112 ? 9.105 -11.445 -1.623 1.00 96.69 112 GLU A CA 1
ATOM 865 C C . GLU A 1 112 ? 8.715 -9.975 -1.423 1.00 96.69 112 GLU A C 1
ATOM 867 O O . GLU A 1 112 ? 8.829 -9.156 -2.338 1.00 96.69 112 GLU A O 1
ATOM 872 N N . LEU A 1 113 ? 8.253 -9.634 -0.218 1.00 97.31 113 LEU A N 1
ATOM 873 C CA . LEU A 1 113 ? 7.948 -8.254 0.161 1.00 97.31 113 LEU A CA 1
ATOM 874 C C . LEU A 1 113 ? 8.904 -7.798 1.250 1.00 97.31 113 LEU A C 1
ATOM 876 O O . LEU A 1 113 ? 9.071 -8.477 2.262 1.00 97.31 113 LEU A O 1
ATOM 880 N N . ARG A 1 114 ? 9.451 -6.597 1.079 1.00 95.88 114 ARG A N 1
ATOM 881 C CA . ARG A 1 114 ? 10.195 -5.881 2.107 1.00 95.88 114 ARG A CA 1
ATOM 882 C C . ARG A 1 114 ? 9.585 -4.500 2.321 1.00 95.88 114 ARG A C 1
ATOM 884 O O . ARG A 1 114 ? 9.325 -3.778 1.364 1.00 95.88 114 ARG A O 1
ATOM 891 N N . VAL A 1 115 ? 9.363 -4.151 3.583 1.00 95.62 115 VAL A N 1
ATOM 892 C CA . VAL A 1 115 ? 8.882 -2.839 4.018 1.00 95.62 115 VAL A CA 1
ATOM 893 C C . VAL A 1 115 ? 9.998 -2.187 4.819 1.00 95.62 115 VAL A C 1
ATOM 895 O O . VAL A 1 115 ? 10.239 -2.579 5.958 1.00 95.62 115 VAL A O 1
ATOM 898 N N . ASP A 1 116 ? 10.691 -1.229 4.209 1.00 94.06 116 ASP A N 1
ATOM 899 C CA . ASP A 1 116 ? 11.696 -0.399 4.877 1.00 94.06 116 ASP A CA 1
ATOM 900 C C . ASP A 1 116 ? 11.004 0.828 5.507 1.00 94.06 116 ASP A C 1
ATOM 902 O O . ASP A 1 116 ? 10.164 1.471 4.874 1.00 94.06 116 ASP A O 1
ATOM 906 N N . MET A 1 117 ? 11.327 1.137 6.765 1.00 90.88 117 MET A N 1
ATOM 907 C CA . MET A 1 117 ? 10.754 2.250 7.533 1.00 90.88 117 MET A CA 1
ATOM 908 C C . MET A 1 117 ? 11.854 3.051 8.223 1.00 90.88 117 MET A C 1
ATOM 910 O O . MET A 1 117 ? 12.847 2.487 8.680 1.00 90.88 117 MET A O 1
ATOM 914 N N . GLU A 1 118 ? 11.644 4.359 8.328 1.00 91.38 118 GLU A N 1
ATOM 915 C CA . GLU A 1 118 ? 12.553 5.304 8.973 1.00 91.38 118 GLU A CA 1
ATOM 916 C C . GLU A 1 118 ? 11.750 6.229 9.896 1.00 91.38 118 GLU A C 1
ATOM 918 O O . GLU A 1 118 ? 10.673 6.699 9.515 1.00 91.38 118 GLU A O 1
ATOM 923 N N . ASP A 1 119 ? 12.233 6.446 11.120 1.00 87.62 119 ASP A N 1
ATOM 924 C CA . ASP A 1 119 ? 11.638 7.408 12.052 1.00 87.62 119 ASP A CA 1
ATOM 925 C C . ASP A 1 119 ? 12.248 8.816 11.909 1.00 87.62 119 ASP A C 1
ATOM 927 O O . ASP A 1 119 ? 13.172 9.052 11.133 1.00 87.62 119 ASP A O 1
ATOM 931 N N . PHE A 1 120 ? 11.728 9.788 12.664 1.00 90.06 120 PHE A N 1
ATOM 932 C CA . PHE A 1 120 ? 12.204 11.178 12.607 1.00 90.06 120 PHE A CA 1
ATOM 933 C C . PHE A 1 120 ? 13.612 11.386 13.187 1.00 90.06 120 PHE A C 1
ATOM 935 O O . PHE A 1 120 ? 14.189 12.457 13.007 1.00 90.06 120 PHE A O 1
ATOM 942 N N . GLU A 1 121 ? 14.150 10.394 13.896 1.00 94.88 121 GLU A N 1
ATOM 943 C CA . GLU A 1 121 ? 15.514 10.394 14.430 1.00 94.88 121 GLU A CA 1
ATOM 944 C C . GLU A 1 121 ? 16.499 9.725 13.449 1.00 94.88 121 GLU A C 1
ATOM 946 O O . GLU A 1 121 ? 17.704 9.710 13.700 1.00 94.88 121 GLU A O 1
ATOM 951 N N . GLY A 1 122 ? 16.005 9.219 12.311 1.00 92.94 122 GLY A N 1
ATOM 952 C CA . GLY A 1 122 ? 16.788 8.542 11.279 1.00 92.94 122 GLY A CA 1
ATOM 953 C C . GLY A 1 122 ? 17.030 7.056 11.562 1.00 92.94 122 GLY A C 1
ATOM 954 O O . GLY A 1 122 ? 17.833 6.427 10.865 1.00 92.94 122 GLY A O 1
ATOM 955 N N . ASN A 1 123 ? 16.365 6.470 12.565 1.00 93.38 123 ASN A N 1
ATOM 956 C CA . ASN A 1 123 ? 16.474 5.042 12.841 1.00 93.38 123 ASN A CA 1
ATOM 957 C C . ASN A 1 123 ? 15.726 4.258 11.761 1.00 93.38 123 ASN A C 1
ATOM 959 O O . ASN A 1 123 ? 14.547 4.508 11.504 1.00 93.38 123 ASN A O 1
ATOM 963 N N . LYS A 1 124 ? 16.406 3.279 11.155 1.00 93.88 124 LYS A N 1
ATOM 964 C CA . LYS A 1 124 ? 15.861 2.456 10.071 1.00 93.88 124 LYS A CA 1
ATOM 965 C C . LYS A 1 124 ? 15.595 1.038 10.549 1.00 93.88 124 LYS A C 1
ATOM 967 O O . LYS A 1 124 ? 16.468 0.402 11.137 1.00 93.88 124 LYS A O 1
ATOM 972 N N . VAL A 1 125 ? 14.409 0.533 10.244 1.00 95.19 125 VAL A N 1
ATOM 973 C CA . VAL A 1 125 ? 13.989 -0.847 10.517 1.00 95.19 125 VAL A CA 1
ATOM 974 C C . VAL A 1 125 ? 13.291 -1.418 9.292 1.00 95.19 125 VAL A C 1
ATOM 976 O O . VAL A 1 125 ? 12.833 -0.673 8.424 1.00 95.19 12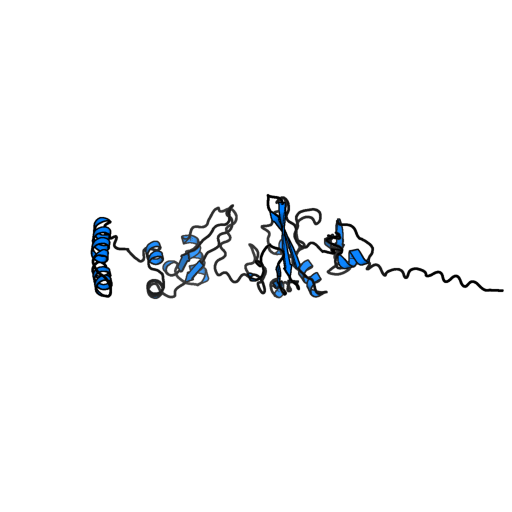5 VAL A O 1
ATOM 979 N N . TYR A 1 126 ? 13.184 -2.743 9.216 1.00 94.88 126 TYR A N 1
ATOM 980 C CA . TYR A 1 126 ? 12.435 -3.384 8.140 1.00 94.88 126 TYR A CA 1
ATOM 981 C C . TYR A 1 126 ? 11.574 -4.552 8.622 1.00 94.88 126 TYR A C 1
ATOM 983 O O . TYR A 1 126 ? 11.779 -5.119 9.696 1.00 94.88 126 TYR A O 1
ATOM 991 N N . ALA A 1 127 ? 10.597 -4.909 7.796 1.00 94.25 127 ALA A N 1
ATOM 992 C CA . ALA A 1 127 ? 9.818 -6.138 7.888 1.00 94.25 127 ALA A CA 1
ATOM 993 C C . ALA A 1 127 ? 9.884 -6.855 6.534 1.00 94.25 127 ALA A C 1
ATOM 995 O O . ALA A 1 127 ? 9.666 -6.220 5.500 1.00 94.25 127 ALA A O 1
ATOM 996 N N . GLN A 1 128 ? 10.192 -8.154 6.521 1.00 96.56 128 GLN A N 1
ATOM 997 C CA . GLN A 1 128 ? 10.313 -8.932 5.284 1.00 96.56 128 GLN A CA 1
ATOM 998 C C . GLN A 1 128 ? 9.411 -10.173 5.321 1.00 96.56 128 GLN A C 1
ATOM 1000 O O . GLN A 1 128 ? 9.273 -10.809 6.361 1.00 96.56 1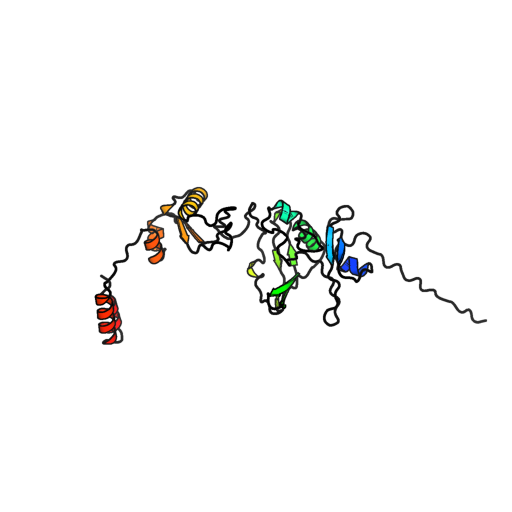28 GLN A O 1
ATOM 1005 N N . TYR A 1 129 ? 8.812 -10.523 4.183 1.00 97.19 129 TYR A N 1
ATOM 1006 C CA . TYR A 1 129 ? 7.944 -11.689 4.012 1.00 97.19 129 TYR A CA 1
ATOM 1007 C C . TYR A 1 129 ? 8.449 -12.537 2.849 1.00 97.19 129 TYR A C 1
ATOM 1009 O O . TYR A 1 129 ? 8.706 -12.007 1.768 1.00 97.19 129 TYR A O 1
ATOM 1017 N N . SER A 1 130 ? 8.552 -13.853 3.050 1.00 97.00 130 SER A N 1
ATOM 1018 C CA . SER A 1 130 ? 9.120 -14.781 2.058 1.00 97.00 130 SER A CA 1
ATOM 1019 C C . SER A 1 130 ? 8.303 -14.903 0.770 1.00 97.00 130 SER A C 1
ATOM 1021 O O . SER A 1 130 ? 8.815 -15.384 -0.235 1.00 97.00 130 SER A O 1
ATOM 1023 N N . SER A 1 131 ? 7.024 -14.527 0.807 1.00 96.94 131 SER A N 1
ATOM 1024 C CA . SER A 1 131 ? 6.177 -14.430 -0.377 1.00 96.94 131 SER A CA 1
ATOM 1025 C C . SER A 1 131 ? 5.170 -13.294 -0.240 1.00 96.94 131 SER A C 1
ATOM 1027 O O . SER A 1 131 ? 4.718 -12.985 0.865 1.00 96.94 131 SER A O 1
ATOM 1029 N N . PHE A 1 132 ? 4.796 -12.708 -1.368 1.00 97.75 132 PHE A N 1
ATOM 1030 C CA . PHE A 1 132 ? 3.806 -11.652 -1.492 1.00 97.75 132 PHE A CA 1
ATOM 1031 C C . PHE A 1 132 ? 3.029 -11.834 -2.788 1.00 97.75 132 PHE A C 1
ATOM 1033 O O . PHE A 1 132 ? 3.620 -11.952 -3.863 1.00 97.75 132 PHE A O 1
ATOM 1040 N N . SER A 1 133 ? 1.704 -11.843 -2.685 1.00 97.81 133 SER A N 1
ATOM 1041 C CA . SER A 1 133 ? 0.834 -11.786 -3.850 1.00 97.81 133 SER A CA 1
ATOM 1042 C C . SER A 1 133 ? -0.422 -10.970 -3.593 1.00 97.81 133 SER A C 1
ATOM 1044 O O . SER A 1 133 ? -0.902 -10.843 -2.462 1.00 97.81 133 SER A O 1
ATOM 1046 N N . VAL A 1 134 ? -0.934 -10.405 -4.682 1.00 97.44 134 VAL A N 1
ATOM 1047 C CA . VAL A 1 134 ? -2.193 -9.670 -4.720 1.00 97.44 134 VAL A CA 1
ATOM 1048 C C . VAL A 1 134 ? -3.121 -10.414 -5.675 1.00 97.44 134 VAL A C 1
ATOM 1050 O O . VAL A 1 134 ? -2.752 -10.671 -6.821 1.00 97.44 134 VAL A O 1
ATOM 1053 N N . GLY A 1 135 ? -4.307 -10.795 -5.200 1.00 96.81 135 GLY A N 1
ATOM 1054 C CA . GLY A 1 135 ? -5.320 -11.483 -6.006 1.00 96.81 135 GLY A CA 1
ATOM 1055 C C . GLY A 1 135 ? -5.908 -10.603 -7.119 1.00 96.81 135 GLY A C 1
ATOM 1056 O O . GLY A 1 135 ? -5.629 -9.406 -7.173 1.00 96.81 135 GLY A O 1
ATOM 1057 N N . PRO A 1 136 ? -6.744 -11.161 -8.008 1.00 97.19 136 PRO A N 1
ATOM 1058 C CA . PRO A 1 136 ? -7.393 -10.389 -9.064 1.00 97.19 136 PRO A CA 1
ATOM 1059 C C . PRO A 1 136 ? -8.435 -9.409 -8.503 1.00 97.19 136 PRO A C 1
ATOM 1061 O O . PRO A 1 136 ? -8.937 -9.561 -7.382 1.00 97.19 136 PRO A O 1
ATOM 1064 N N . GLU A 1 137 ? -8.855 -8.437 -9.319 1.00 95.75 137 GLU A N 1
ATOM 1065 C CA . GLU A 1 137 ? -9.911 -7.485 -8.939 1.00 95.75 137 GLU A CA 1
ATOM 1066 C C . GLU A 1 137 ? -11.222 -8.183 -8.537 1.00 95.75 137 GLU A C 1
ATOM 1068 O O . GLU A 1 137 ? -11.900 -7.740 -7.608 1.00 95.75 137 GLU A O 1
ATOM 1073 N N . ALA A 1 138 ? -11.559 -9.295 -9.202 1.00 95.50 138 ALA A N 1
ATOM 1074 C CA . ALA A 1 138 ? -12.755 -10.092 -8.920 1.00 95.50 138 ALA A CA 1
ATOM 1075 C C . ALA A 1 138 ? -12.788 -10.635 -7.478 1.00 95.50 138 ALA A C 1
ATOM 1077 O O . ALA A 1 138 ? -13.861 -10.803 -6.899 1.00 95.50 138 ALA A O 1
ATOM 1078 N N . GLU A 1 139 ? -11.619 -10.851 -6.873 1.00 92.31 139 GLU A N 1
ATOM 1079 C CA . GLU A 1 139 ? -11.471 -11.273 -5.477 1.00 92.31 139 GLU A CA 1
ATOM 1080 C C . GLU A 1 139 ? -11.239 -10.091 -4.524 1.00 92.31 139 GLU A C 1
ATOM 1082 O O . GLU A 1 139 ? -11.192 -10.266 -3.306 1.00 92.31 139 GLU A O 1
ATOM 1087 N N . GLY A 1 140 ? -11.169 -8.868 -5.058 1.00 90.69 140 GLY A N 1
ATOM 1088 C CA . GLY A 1 140 ? -10.943 -7.648 -4.294 1.00 90.69 140 GLY A CA 1
ATOM 1089 C C . GLY A 1 140 ? -9.479 -7.375 -3.982 1.00 90.69 140 GLY A C 1
ATOM 1090 O O . GLY A 1 140 ? -9.214 -6.793 -2.933 1.00 90.69 140 GLY A O 1
ATOM 1091 N N . TYR A 1 141 ? -8.549 -7.810 -4.842 1.00 94.44 141 TYR A N 1
ATOM 1092 C CA . TYR A 1 141 ? -7.106 -7.651 -4.623 1.00 94.44 141 TYR A CA 1
ATOM 1093 C C . TYR A 1 141 ? -6.661 -8.191 -3.256 1.00 94.44 141 TYR A C 1
ATOM 1095 O O . TYR A 1 141 ? -6.032 -7.494 -2.461 1.00 94.44 141 TYR A O 1
ATOM 1103 N N . LEU A 1 142 ? -7.056 -9.433 -2.962 1.00 93.50 142 LEU A N 1
ATOM 1104 C CA . LEU A 1 142 ? -6.755 -10.103 -1.700 1.00 93.50 142 LEU A CA 1
ATOM 1105 C C . LEU A 1 142 ? -5.240 -10.200 -1.476 1.00 93.50 142 LEU A C 1
ATOM 1107 O O . LEU A 1 142 ? -4.510 -10.646 -2.360 1.00 93.50 142 LEU A O 1
ATOM 1111 N N . LEU A 1 143 ? -4.779 -9.802 -0.292 1.00 94.75 143 LEU A N 1
ATOM 1112 C CA . LEU A 1 143 ? -3.371 -9.867 0.093 1.00 94.75 143 LEU A CA 1
ATOM 1113 C C . LEU A 1 143 ? -3.015 -11.265 0.601 1.00 94.75 143 LEU A C 1
ATOM 1115 O O . LEU A 1 143 ? -3.639 -11.748 1.543 1.00 94.75 143 LEU A O 1
ATOM 1119 N N . THR A 1 144 ? -1.970 -11.877 0.045 1.00 95.56 144 THR A N 1
ATOM 1120 C CA . THR A 1 144 ? -1.377 -13.106 0.590 1.00 95.56 144 THR A CA 1
ATOM 1121 C C . THR A 1 144 ? 0.089 -12.878 0.938 1.00 95.56 144 THR A C 1
ATOM 1123 O O . THR A 1 144 ? 0.868 -12.397 0.114 1.00 95.56 144 THR A O 1
ATOM 1126 N N . LEU A 1 145 ? 0.468 -13.241 2.162 1.00 95.56 145 LEU A N 1
ATOM 1127 C CA . LEU A 1 145 ? 1.827 -13.126 2.690 1.00 95.56 145 LEU A CA 1
ATOM 1128 C C . LEU A 1 145 ? 2.377 -14.486 3.116 1.00 95.56 145 LEU A C 1
ATOM 1130 O O . LEU A 1 145 ? 1.649 -15.330 3.645 1.00 95.56 145 LEU A O 1
ATOM 1134 N N . GLY A 1 146 ? 3.678 -14.663 2.896 1.00 96.31 146 GLY A N 1
ATOM 1135 C CA . GLY A 1 146 ? 4.459 -15.804 3.363 1.00 96.31 146 GLY A CA 1
ATOM 1136 C C . GLY A 1 146 ? 4.990 -15.629 4.782 1.00 96.31 146 GLY A C 1
ATOM 1137 O O . GLY A 1 146 ? 4.503 -14.815 5.566 1.00 96.31 146 GLY A O 1
ATOM 1138 N N . SER A 1 147 ? 6.031 -16.392 5.104 1.00 97.00 147 SER A N 1
ATOM 1139 C CA . SER A 1 147 ? 6.684 -16.366 6.411 1.00 97.00 147 SER A CA 1
ATOM 1140 C C . SER A 1 147 ? 7.338 -15.013 6.686 1.00 97.00 147 SER A C 1
ATOM 1142 O O . SER A 1 147 ? 8.067 -14.492 5.840 1.00 97.00 147 SER A O 1
ATOM 1144 N N . PHE A 1 148 ? 7.120 -14.479 7.887 1.00 96.94 148 PHE A N 1
ATOM 1145 C CA . PHE A 1 148 ? 7.735 -13.242 8.359 1.00 96.94 148 PHE A CA 1
ATOM 1146 C C . PHE A 1 148 ? 9.204 -13.445 8.758 1.00 96.94 148 PHE A C 1
ATOM 1148 O O . PHE A 1 148 ? 9.571 -14.445 9.380 1.00 96.94 148 PHE A O 1
ATOM 1155 N N . LYS A 1 149 ? 10.035 -12.455 8.436 1.00 96.12 149 LYS A N 1
ATOM 1156 C CA . LYS A 1 149 ? 11.426 -12.318 8.858 1.00 96.12 149 LYS A CA 1
ATOM 1157 C C . LYS A 1 149 ? 11.596 -10.962 9.538 1.00 96.12 149 LYS A C 1
ATOM 1159 O O . LYS A 1 149 ? 11.369 -9.914 8.929 1.00 96.12 149 LYS A O 1
ATOM 1164 N N . ASP A 1 150 ? 12.011 -11.012 10.800 1.00 93.62 150 ASP A N 1
ATOM 1165 C CA . ASP A 1 150 ? 12.154 -9.830 11.642 1.00 93.62 150 ASP A CA 1
ATOM 1166 C C . ASP A 1 150 ? 13.383 -8.999 11.255 1.00 93.62 150 ASP A C 1
ATOM 1168 O O . ASP A 1 150 ? 14.505 -9.507 11.195 1.00 93.62 150 ASP A O 1
ATOM 1172 N N . GLY A 1 151 ? 13.148 -7.714 11.003 1.00 93.62 151 GLY A N 1
ATOM 1173 C CA . GLY A 1 151 ? 14.161 -6.690 10.762 1.00 93.62 151 GLY A CA 1
ATOM 1174 C C . GLY A 1 151 ? 14.079 -5.530 11.758 1.00 93.62 151 GLY A C 1
ATOM 1175 O O . GLY A 1 151 ? 14.526 -4.426 11.445 1.00 93.62 151 GLY A O 1
ATOM 1176 N N . GLY A 1 152 ? 13.474 -5.750 12.932 1.00 92.38 152 GLY A N 1
ATOM 1177 C CA . GLY A 1 152 ? 13.375 -4.780 14.028 1.00 92.38 152 GLY A CA 1
ATOM 1178 C C . GLY A 1 152 ? 12.075 -3.973 14.061 1.00 92.38 152 GLY A C 1
ATOM 1179 O O . GLY A 1 152 ? 11.828 -3.267 15.035 1.00 92.38 152 GLY A O 1
ATOM 1180 N N . ALA A 1 153 ? 11.224 -4.085 13.037 1.00 87.44 153 ALA A N 1
ATOM 1181 C CA . ALA A 1 153 ? 9.943 -3.380 12.981 1.00 87.44 153 ALA A CA 1
ATOM 1182 C C . ALA A 1 153 ? 8.780 -4.125 13.667 1.00 87.44 153 ALA A C 1
ATOM 1184 O O . ALA A 1 153 ? 7.750 -3.520 13.971 1.00 87.44 153 ALA A O 1
ATOM 1185 N N . GLY A 1 154 ? 8.930 -5.436 13.895 1.00 91.25 154 GLY A N 1
ATOM 1186 C CA . GLY A 1 154 ? 7.836 -6.319 14.302 1.00 91.25 154 GLY A CA 1
ATOM 1187 C C . GLY A 1 154 ? 6.842 -6.636 13.174 1.00 91.25 154 GLY A C 1
ATOM 1188 O O . GLY A 1 154 ? 6.836 -6.012 12.111 1.00 91.25 154 GLY A O 1
ATOM 1189 N N . ASP A 1 155 ? 5.984 -7.630 13.408 1.00 89.94 155 ASP A N 1
ATOM 1190 C CA . ASP A 1 155 ? 5.016 -8.113 12.417 1.00 89.94 155 ASP A CA 1
ATOM 1191 C C . ASP A 1 155 ? 3.637 -7.465 12.612 1.00 89.94 155 ASP A C 1
ATOM 1193 O O . ASP A 1 155 ? 2.805 -7.920 13.401 1.00 89.94 155 ASP A O 1
ATOM 1197 N N . SER A 1 156 ? 3.408 -6.359 11.902 1.00 83.94 156 SER A N 1
ATOM 1198 C CA . SER A 1 156 ? 2.113 -5.662 11.898 1.00 83.94 156 SER A CA 1
ATOM 1199 C C . SER A 1 156 ? 1.256 -5.971 10.667 1.00 83.94 156 SER A C 1
ATOM 1201 O O . SER A 1 156 ? 0.069 -5.648 10.671 1.00 83.94 156 SER A O 1
ATOM 1203 N N . LEU A 1 157 ? 1.820 -6.586 9.618 1.00 81.00 157 LEU A N 1
ATOM 1204 C CA . LEU A 1 157 ? 1.084 -6.857 8.378 1.00 81.00 157 LEU A CA 1
ATOM 1205 C C . LEU A 1 157 ? 0.388 -8.224 8.404 1.00 81.00 157 LEU A C 1
ATOM 1207 O O . LEU A 1 157 ? -0.571 -8.418 7.659 1.00 81.00 157 LEU A O 1
ATOM 1211 N N . VAL A 1 158 ? 0.792 -9.139 9.296 1.00 83.38 158 VAL A N 1
ATOM 1212 C CA . VAL A 1 158 ? 0.170 -10.467 9.456 1.00 83.38 158 VAL A CA 1
ATOM 1213 C C . VAL A 1 158 ? -1.346 -10.420 9.622 1.00 83.38 158 VAL A C 1
ATOM 1215 O O . VAL A 1 158 ? -2.048 -11.260 9.063 1.00 83.38 158 VAL A O 1
ATOM 1218 N N . TYR A 1 159 ? -1.880 -9.415 10.322 1.00 82.94 159 TYR A N 1
ATOM 1219 C CA . TYR A 1 159 ? -3.323 -9.282 10.536 1.00 82.94 159 TYR A CA 1
ATOM 1220 C C . TYR A 1 159 ? -4.096 -9.000 9.244 1.00 82.94 159 TYR A C 1
ATOM 1222 O O . TYR A 1 159 ? -5.292 -9.274 9.187 1.00 82.94 159 TYR A O 1
ATOM 1230 N N . HIS A 1 160 ? -3.422 -8.478 8.217 1.00 81.75 160 HIS A N 1
ATOM 1231 C CA . HIS A 1 160 ? -3.993 -8.185 6.905 1.00 81.75 160 HIS A CA 1
ATOM 1232 C C . HIS A 1 160 ? -3.875 -9.358 5.924 1.00 81.75 160 HIS A C 1
ATOM 1234 O O . HIS A 1 160 ? -4.442 -9.295 4.833 1.00 81.75 160 HIS A O 1
ATOM 1240 N N . ASN A 1 161 ? -3.169 -10.432 6.290 1.00 88.81 161 ASN A N 1
ATOM 1241 C CA . ASN A 1 161 ? -3.047 -11.610 5.441 1.00 88.81 161 ASN A CA 1
ATOM 1242 C C . ASN A 1 161 ? -4.427 -12.254 5.218 1.00 88.81 161 ASN A C 1
ATOM 1244 O O . ASN A 1 161 ? -5.176 -12.493 6.166 1.00 88.81 161 ASN A O 1
ATOM 1248 N N . GLY A 1 162 ? -4.774 -12.513 3.959 1.00 86.00 162 GLY A N 1
ATOM 1249 C CA . GLY A 1 162 ? -6.081 -13.021 3.546 1.00 86.00 162 GLY A CA 1
ATOM 1250 C C . GLY A 1 162 ? -7.193 -11.968 3.472 1.00 86.00 162 GLY A C 1
ATOM 1251 O O . GLY A 1 162 ? -8.336 -12.323 3.181 1.00 86.00 162 GLY A O 1
ATOM 1252 N N . GLN A 1 163 ? -6.905 -10.688 3.730 1.00 84.31 163 GLN A N 1
ATOM 1253 C CA . GLN A 1 163 ? -7.904 -9.620 3.641 1.00 84.31 163 GLN A CA 1
ATOM 1254 C C . GLN A 1 163 ? -7.980 -9.011 2.237 1.00 84.31 163 GLN A C 1
ATOM 1256 O O . GLN A 1 163 ? -6.998 -8.975 1.494 1.00 84.31 163 GLN A O 1
ATOM 1261 N N . LYS A 1 164 ? -9.166 -8.500 1.889 1.00 90.19 164 LYS A N 1
ATOM 1262 C CA . LYS A 1 164 ? -9.419 -7.763 0.644 1.00 90.19 164 LYS A CA 1
ATOM 1263 C C . LYS A 1 164 ? -9.018 -6.300 0.790 1.00 90.19 164 LYS A C 1
ATOM 1265 O O . LYS A 1 164 ? -9.101 -5.729 1.879 1.00 90.19 164 LYS A O 1
ATOM 1270 N N . PHE A 1 165 ? -8.647 -5.675 -0.321 1.00 90.25 165 PHE A N 1
ATOM 1271 C CA . PHE A 1 165 ? -8.379 -4.245 -0.347 1.00 90.25 165 PHE A CA 1
ATOM 1272 C C . PHE A 1 165 ? -9.683 -3.445 -0.231 1.00 90.25 165 PHE A C 1
ATOM 1274 O O . PHE A 1 165 ? -10.699 -3.822 -0.810 1.00 90.25 165 PHE A O 1
ATOM 1281 N N . SER A 1 166 ? -9.648 -2.328 0.499 1.00 84.56 166 SER A N 1
ATOM 1282 C CA . SER A 1 166 ? -10.797 -1.432 0.682 1.00 84.56 166 SER A CA 1
ATOM 1283 C C . SER A 1 166 ? -10.388 0.025 0.486 1.00 84.56 166 SER A C 1
ATOM 1285 O O . SER A 1 166 ? -9.313 0.443 0.919 1.00 84.56 166 SER A O 1
ATOM 1287 N N . THR A 1 167 ? -11.264 0.816 -0.128 1.00 84.69 167 THR A 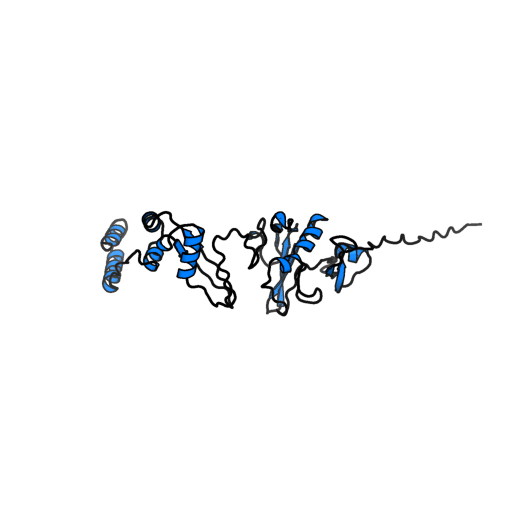N 1
ATOM 1288 C CA . THR A 1 167 ? -11.108 2.269 -0.303 1.00 84.69 167 THR A CA 1
ATOM 1289 C C . THR A 1 167 ? -12.316 3.015 0.250 1.00 84.69 167 THR A C 1
ATOM 1291 O O . THR A 1 167 ? -13.311 2.425 0.663 1.00 84.69 167 THR A O 1
ATOM 1294 N N . LEU A 1 168 ? -12.247 4.348 0.250 1.00 82.62 168 LEU A N 1
ATOM 1295 C CA . LEU A 1 168 ? -13.326 5.215 0.741 1.00 82.62 168 LEU A CA 1
ATOM 1296 C C . LEU A 1 168 ? -14.677 5.012 0.028 1.00 82.62 168 LEU A C 1
ATOM 1298 O O . LEU A 1 168 ? -15.718 5.362 0.575 1.00 82.62 168 LEU A O 1
ATOM 1302 N N . ASP A 1 169 ? -14.645 4.497 -1.197 1.00 81.25 169 ASP A N 1
ATOM 1303 C CA . ASP A 1 169 ? -15.783 4.264 -2.084 1.00 81.25 169 ASP A CA 1
ATOM 1304 C C . ASP A 1 169 ? -16.039 2.777 -2.384 1.00 81.25 169 ASP A C 1
ATOM 1306 O O . ASP A 1 169 ? -17.008 2.464 -3.074 1.00 81.25 169 ASP A O 1
ATOM 1310 N N . LYS A 1 170 ? -15.217 1.862 -1.850 1.00 81.62 170 LYS A N 1
ATOM 1311 C CA . LYS A 1 170 ? -15.402 0.413 -1.981 1.00 81.62 170 LYS A CA 1
ATOM 1312 C C . LYS A 1 170 ? -14.976 -0.292 -0.694 1.00 81.62 170 LYS A C 1
ATOM 1314 O O . LYS A 1 170 ? -13.798 -0.570 -0.482 1.00 81.62 170 LYS A O 1
ATOM 1319 N N . ASP A 1 171 ? -15.956 -0.545 0.166 1.00 81.88 171 ASP A N 1
ATOM 1320 C CA . ASP A 1 171 ? -15.759 -1.205 1.456 1.00 81.88 171 ASP A CA 1
ATOM 1321 C C . ASP A 1 171 ? -15.794 -2.728 1.288 1.00 81.88 171 ASP A C 1
ATOM 1323 O O . ASP A 1 171 ? -16.771 -3.285 0.777 1.00 81.88 171 ASP A O 1
ATOM 1327 N N . GLN A 1 172 ? -14.704 -3.395 1.657 1.00 80.44 172 GLN A N 1
ATOM 1328 C CA . GLN A 1 172 ? -14.527 -4.841 1.530 1.00 80.44 172 GLN A CA 1
ATOM 1329 C C . GLN A 1 172 ? -13.883 -5.461 2.776 1.00 80.44 172 GLN A C 1
ATOM 1331 O O . GLN A 1 172 ? -13.502 -6.637 2.730 1.00 80.44 172 GLN A O 1
ATOM 1336 N N . ASP A 1 173 ? -13.720 -4.693 3.856 1.00 76.75 173 ASP A N 1
ATOM 1337 C CA . ASP A 1 173 ? -13.137 -5.211 5.082 1.00 76.75 173 ASP A CA 1
ATOM 1338 C C . ASP A 1 173 ? -14.170 -5.956 5.936 1.00 76.75 173 ASP A C 1
ATOM 1340 O O . ASP A 1 173 ? -15.369 -6.004 5.650 1.00 76.75 173 ASP A O 1
ATOM 1344 N N . LEU A 1 174 ? -13.661 -6.664 6.941 1.00 65.31 174 LEU A N 1
ATOM 1345 C CA . LEU A 1 174 ? -14.471 -7.479 7.845 1.00 65.31 174 LEU A CA 1
ATOM 1346 C C . LEU A 1 174 ? -14.948 -6.669 9.063 1.00 65.31 174 LEU A C 1
ATOM 1348 O O . LEU A 1 174 ? -15.606 -7.225 9.949 1.00 65.31 174 LEU A O 1
ATOM 1352 N N . ASP A 1 175 ? -14.626 -5.371 9.119 1.00 59.91 175 ASP A N 1
ATOM 1353 C CA . ASP A 1 175 ? -14.976 -4.500 10.228 1.00 59.91 175 ASP A CA 1
ATOM 1354 C C . ASP A 1 175 ? -16.384 -3.938 10.018 1.00 59.91 175 ASP A C 1
ATOM 1356 O O . ASP A 1 175 ? -16.661 -3.092 9.175 1.00 59.91 175 ASP A O 1
ATOM 1360 N N . ALA A 1 176 ? -17.308 -4.376 10.870 1.00 49.28 176 ALA A N 1
ATOM 1361 C CA . ALA A 1 176 ? -18.738 -4.097 10.749 1.00 49.28 176 ALA A CA 1
ATOM 1362 C C . ALA A 1 176 ? -19.159 -2.606 10.874 1.00 49.28 176 ALA A C 1
ATOM 1364 O O . ALA A 1 176 ? -20.359 -2.329 10.961 1.00 49.28 176 ALA A O 1
ATOM 1365 N N . ALA A 1 177 ? -18.233 -1.634 10.924 1.00 54.75 177 ALA A N 1
ATOM 1366 C CA . ALA A 1 177 ? -18.566 -0.207 11.007 1.00 54.75 177 ALA A CA 1
ATOM 1367 C C . ALA A 1 177 ? -17.427 0.752 10.584 1.00 54.75 177 ALA A C 1
ATOM 1369 O O . ALA A 1 177 ? -16.955 1.563 11.391 1.00 54.75 177 ALA A O 1
ATOM 1370 N N . ASN A 1 178 ? -17.040 0.759 9.308 1.00 59.38 178 ASN A N 1
ATOM 1371 C CA . ASN A 1 178 ? -16.282 1.880 8.748 1.00 59.38 178 ASN A CA 1
ATOM 1372 C C . ASN A 1 178 ? -17.168 3.126 8.590 1.00 59.38 178 ASN A C 1
ATOM 1374 O O . ASN A 1 178 ? -18.017 3.216 7.706 1.00 59.38 178 ASN A O 1
ATOM 1378 N N . CYS A 1 179 ? -16.966 4.137 9.441 1.00 61.97 179 CYS A N 1
ATOM 1379 C CA . CYS A 1 179 ? -17.619 5.436 9.281 1.00 61.97 179 CYS A CA 1
ATOM 1380 C C . CYS A 1 179 ? -16.677 6.397 8.546 1.00 61.97 179 CYS A C 1
ATOM 1382 O O . CYS A 1 179 ? -15.942 7.160 9.181 1.00 61.97 179 CYS A O 1
ATOM 1384 N N . ALA A 1 180 ? -16.702 6.368 7.212 1.00 67.50 180 ALA A N 1
ATOM 1385 C CA . ALA A 1 180 ? -16.073 7.395 6.384 1.00 67.50 180 ALA A CA 1
ATOM 1386 C C . ALA A 1 180 ? -16.956 8.657 6.348 1.00 67.50 180 ALA A C 1
ATOM 1388 O O . ALA A 1 180 ? -18.160 8.591 6.089 1.00 67.50 180 ALA A O 1
ATOM 1389 N N . HIS A 1 181 ? -16.373 9.820 6.636 1.00 68.69 181 HIS A N 1
ATOM 1390 C CA . HIS A 1 181 ? -17.077 11.109 6.661 1.00 68.69 181 HIS A CA 1
ATOM 1391 C C . HIS A 1 181 ? -16.168 12.240 6.159 1.00 68.69 181 HIS A C 1
ATOM 1393 O O . HIS A 1 181 ? -15.742 13.103 6.929 1.00 68.69 181 HIS A O 1
ATOM 1399 N N . PRO A 1 182 ? -15.858 12.255 4.849 1.00 66.00 182 PRO A N 1
ATOM 1400 C CA . PRO A 1 182 ? -14.945 13.235 4.274 1.00 66.00 182 PRO A CA 1
ATOM 1401 C C . PRO A 1 182 ? -15.426 14.667 4.549 1.00 66.00 182 PRO A C 1
ATOM 1403 O O . PRO A 1 182 ? -16.604 14.986 4.386 1.00 66.00 182 PRO A O 1
ATOM 1406 N N . GLY A 1 183 ? -14.511 15.524 5.008 1.00 67.31 183 GLY A N 1
ATOM 1407 C CA . GLY A 1 183 ? -14.790 16.928 5.331 1.00 67.31 183 GLY A CA 1
ATOM 1408 C C . GLY A 1 183 ? -15.415 17.181 6.709 1.00 67.31 183 GLY A C 1
ATOM 1409 O O . GLY A 1 183 ? -15.621 18.339 7.067 1.00 67.31 183 GLY A O 1
ATOM 1410 N N . LYS A 1 184 ? -15.693 16.143 7.511 1.00 69.56 184 LYS A N 1
ATOM 1411 C CA . LYS A 1 184 ? -16.133 16.298 8.906 1.00 69.56 184 LYS A CA 1
ATOM 1412 C C . LYS A 1 184 ? -15.027 15.890 9.877 1.00 69.56 184 LYS A C 1
ATOM 1414 O O . LYS A 1 184 ? -14.300 14.921 9.670 1.00 69.56 184 LYS A O 1
ATOM 1419 N N . ALA A 1 185 ? -14.934 16.617 10.990 1.00 70.25 185 ALA A N 1
ATOM 1420 C CA . ALA A 1 185 ? -14.003 16.280 12.064 1.00 70.25 185 ALA A CA 1
ATOM 1421 C C . ALA A 1 185 ? -14.428 15.006 12.817 1.00 70.25 185 ALA A C 1
ATOM 1423 O O . ALA A 1 185 ? -13.589 14.274 13.324 1.00 70.25 185 ALA A O 1
ATOM 1424 N N . THR A 1 186 ? -15.729 14.734 12.937 1.00 78.62 186 THR A N 1
ATOM 1425 C CA . THR A 1 186 ? -16.284 13.553 13.617 1.00 78.62 186 THR A CA 1
ATOM 1426 C C . THR A 1 186 ? -17.763 13.405 13.272 1.00 78.62 186 THR A C 1
ATOM 1428 O O . THR A 1 186 ? -18.421 14.390 12.935 1.00 78.62 186 THR A O 1
ATOM 1431 N N . VAL A 1 187 ? -18.300 12.189 13.398 1.00 80.38 187 VAL A N 1
ATOM 1432 C CA . VAL A 1 187 ? -19.735 11.916 13.234 1.00 80.38 187 VAL A CA 1
ATOM 1433 C C . VAL A 1 187 ? -20.401 11.676 14.593 1.00 80.38 187 VAL A C 1
ATOM 1435 O O . VAL A 1 187 ? -19.875 10.911 15.411 1.00 80.38 187 VAL A O 1
ATOM 1438 N N . PRO A 1 188 ? -21.567 12.296 14.865 1.00 86.88 188 PRO A N 1
ATOM 1439 C CA . PRO A 1 188 ? -22.341 12.013 16.065 1.00 86.88 188 PRO A CA 1
ATOM 1440 C C . PRO A 1 188 ? -22.757 10.541 16.141 1.00 86.88 188 PRO A C 1
ATOM 1442 O O . PRO A 1 188 ? -23.265 9.967 15.182 1.00 86.88 188 PRO A O 1
ATOM 1445 N N . LYS A 1 189 ? -22.644 9.933 17.326 1.00 85.25 189 LYS A N 1
ATOM 1446 C CA . LYS A 1 189 ? -23.058 8.535 17.553 1.00 85.25 189 LYS A CA 1
ATOM 1447 C C . LYS A 1 189 ? -24.529 8.265 17.225 1.00 85.25 189 LYS A C 1
ATOM 1449 O O . LYS A 1 189 ? -24.866 7.129 16.917 1.00 85.25 189 LYS A O 1
ATOM 1454 N N . ALA A 1 190 ? -25.392 9.277 17.316 1.00 86.12 190 ALA A N 1
ATOM 1455 C CA . ALA A 1 190 ? -26.794 9.168 16.921 1.00 86.12 190 ALA A CA 1
ATOM 1456 C C . ALA A 1 190 ? -26.932 8.867 15.419 1.00 86.12 190 ALA A C 1
ATOM 1458 O O . ALA A 1 190 ? -27.577 7.889 15.063 1.00 86.12 190 ALA A O 1
ATOM 1459 N N . GLU A 1 191 ? -26.218 9.610 14.568 1.00 85.88 191 GLU A N 1
ATOM 1460 C CA . GLU A 1 191 ? -26.222 9.412 13.111 1.00 85.88 191 GLU A CA 1
ATOM 1461 C C . GLU A 1 191 ? -25.705 8.012 12.732 1.00 85.88 191 GLU A C 1
ATOM 1463 O O . GLU A 1 191 ? -26.249 7.350 11.851 1.00 85.88 191 GLU A O 1
ATOM 1468 N N . ILE A 1 192 ? -24.683 7.520 13.445 1.00 86.44 192 ILE A N 1
ATOM 1469 C CA . ILE A 1 192 ? -24.142 6.165 13.247 1.00 86.44 192 ILE A CA 1
ATOM 1470 C C . ILE A 1 192 ? -25.195 5.106 13.604 1.00 86.44 192 ILE A C 1
ATOM 1472 O O . ILE A 1 192 ? -25.397 4.158 12.848 1.00 86.44 192 ILE A O 1
ATOM 1476 N N . ARG A 1 193 ? -25.903 5.273 14.731 1.00 89.06 193 ARG A N 1
ATOM 1477 C CA . ARG A 1 193 ? -26.976 4.354 15.149 1.00 89.06 193 ARG A CA 1
ATOM 1478 C C . ARG A 1 193 ? -28.138 4.347 14.165 1.00 89.06 193 ARG A C 1
ATOM 1480 O O . ARG A 1 193 ? -28.646 3.276 13.869 1.00 89.06 193 ARG A O 1
ATOM 1487 N N . GLU A 1 194 ? -28.537 5.507 13.652 1.00 89.19 194 GLU A N 1
ATOM 1488 C CA . GLU A 1 194 ? -29.609 5.625 12.656 1.00 89.19 194 GLU A CA 1
ATOM 1489 C C . GLU A 1 194 ? -29.245 4.934 11.339 1.00 89.19 194 GLU A C 1
ATOM 1491 O O . GLU A 1 194 ? -30.051 4.179 10.792 1.00 89.19 194 GLU A O 1
ATOM 1496 N N . LYS A 1 195 ? -28.014 5.129 10.851 1.00 87.31 195 LYS A N 1
ATOM 1497 C CA . LYS A 1 195 ? -27.523 4.454 9.641 1.00 87.31 195 LYS A CA 1
ATOM 1498 C C . LYS A 1 195 ? -27.475 2.936 9.810 1.00 87.31 195 LYS A C 1
ATOM 1500 O O . LYS A 1 195 ? -27.963 2.220 8.937 1.00 87.31 195 LYS A O 1
ATOM 1505 N N . LEU A 1 196 ? -26.942 2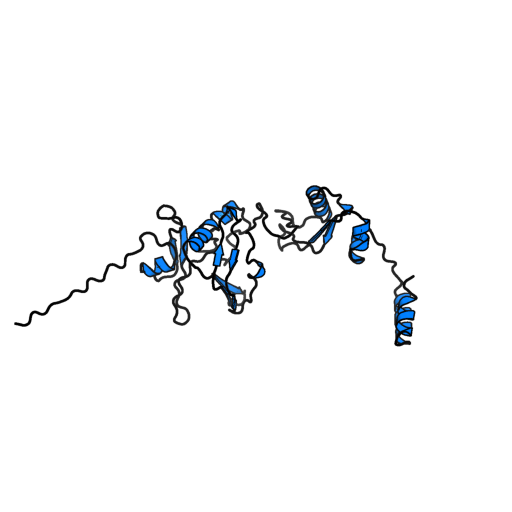.453 10.932 1.00 87.62 196 LEU A N 1
ATOM 1506 C CA . LEU A 1 196 ? -26.900 1.020 11.241 1.00 87.62 196 LEU A CA 1
ATOM 1507 C C . LEU A 1 196 ? -28.309 0.433 11.383 1.00 87.62 196 LEU A C 1
ATOM 1509 O O . LEU A 1 196 ? -28.591 -0.614 10.813 1.00 87.62 196 LEU A O 1
ATOM 1513 N N . ALA A 1 197 ? -29.217 1.131 12.066 1.00 88.75 197 ALA A N 1
ATOM 1514 C CA . ALA A 1 197 ? -30.611 0.718 12.195 1.00 88.75 197 ALA A CA 1
ATOM 1515 C C . ALA A 1 197 ? -31.285 0.562 10.822 1.00 88.75 197 ALA A C 1
ATOM 1517 O O . ALA A 1 197 ? -31.897 -0.464 10.538 1.00 88.75 197 ALA A O 1
ATOM 1518 N N . LYS A 1 198 ? -31.083 1.528 9.916 1.00 87.81 198 LYS A N 1
ATOM 1519 C CA . LYS A 1 198 ? -31.593 1.447 8.541 1.00 87.81 198 LYS A CA 1
ATOM 1520 C C . LYS A 1 198 ? -30.992 0.272 7.760 1.00 87.81 198 LYS A C 1
ATOM 1522 O O . LYS A 1 198 ? -31.722 -0.411 7.048 1.00 87.81 198 LYS A O 1
ATOM 1527 N N . MET A 1 199 ? -29.686 0.037 7.894 1.00 83.12 199 MET A N 1
ATOM 1528 C CA . MET A 1 199 ? -28.969 -1.036 7.194 1.00 83.12 199 MET A CA 1
ATOM 1529 C C . MET A 1 199 ? -29.446 -2.427 7.628 1.00 83.12 199 MET A C 1
ATOM 1531 O O . MET A 1 199 ? -29.728 -3.273 6.783 1.00 83.12 199 MET A O 1
ATOM 1535 N N . TYR A 1 200 ? -29.602 -2.635 8.936 1.00 85.12 200 TYR A N 1
ATOM 1536 C CA . TYR A 1 200 ? -30.014 -3.915 9.515 1.00 85.12 200 TYR A CA 1
ATOM 1537 C C . TYR A 1 200 ? -31.531 -4.043 9.702 1.00 85.12 200 TYR A C 1
ATOM 1539 O O . TYR A 1 200 ? -31.993 -5.031 10.264 1.00 85.12 200 TYR A O 1
ATOM 1547 N N . LYS A 1 201 ? -32.314 -3.071 9.211 1.00 88.88 201 LYS A N 1
ATOM 1548 C CA . LYS A 1 201 ? -33.781 -3.019 9.350 1.00 88.88 201 LYS A CA 1
ATOM 1549 C C . LYS A 1 201 ? -34.239 -3.142 10.811 1.00 88.88 201 LYS A C 1
ATOM 1551 O O . LYS A 1 201 ? -35.254 -3.768 11.103 1.00 88.88 201 LYS A O 1
ATOM 1556 N N . THR A 1 202 ? -33.483 -2.541 11.722 1.00 90.00 202 THR A N 1
ATOM 1557 C CA . THR A 1 202 ? -33.791 -2.473 13.152 1.00 90.00 202 THR A CA 1
ATOM 1558 C C . THR A 1 202 ? -34.102 -1.038 13.561 1.00 90.00 202 THR A C 1
ATOM 1560 O O . THR A 1 202 ? -34.117 -0.117 12.741 1.00 90.00 202 THR A O 1
ATOM 1563 N N . THR A 1 203 ? -34.387 -0.832 14.841 1.00 91.06 203 THR A N 1
ATOM 1564 C CA . THR A 1 203 ? -34.612 0.490 15.417 1.00 91.06 203 THR A CA 1
ATOM 1565 C C . THR A 1 203 ? -33.337 0.996 16.121 1.00 91.06 203 THR A C 1
ATOM 1567 O O . THR A 1 203 ? -32.561 0.207 16.665 1.00 91.06 203 THR A O 1
ATOM 1570 N N . PRO A 1 204 ? -33.042 2.311 16.128 1.00 89.94 204 PRO A N 1
ATOM 1571 C CA . PRO A 1 204 ? -31.777 2.821 16.679 1.00 89.94 204 PRO A CA 1
ATOM 1572 C C . PRO A 1 204 ? -31.570 2.541 18.174 1.00 89.94 204 PRO A C 1
ATOM 1574 O O . PRO A 1 204 ? -30.433 2.501 18.652 1.00 89.94 204 PRO A O 1
ATOM 1577 N N . ASP A 1 205 ? -32.648 2.361 18.936 1.00 88.12 205 ASP A N 1
ATOM 1578 C CA . ASP A 1 205 ? -32.667 2.043 20.367 1.00 88.12 205 ASP A CA 1
ATOM 1579 C C . ASP A 1 205 ? -32.022 0.690 20.701 1.00 88.12 205 ASP A C 1
ATOM 1581 O O . ASP A 1 205 ? -31.396 0.586 21.757 1.00 88.12 205 ASP A O 1
ATOM 1585 N N . VAL A 1 206 ? -32.061 -0.282 19.784 1.00 90.56 206 VAL A N 1
ATOM 1586 C CA . VAL A 1 206 ? -31.399 -1.591 19.946 1.00 90.56 206 VAL A CA 1
ATOM 1587 C C . VAL A 1 206 ? -29.963 -1.637 19.401 1.00 90.56 206 VAL A C 1
ATOM 1589 O O . VAL A 1 206 ? -29.305 -2.676 19.471 1.00 90.56 206 VAL A O 1
ATOM 1592 N N . VAL A 1 207 ? -29.441 -0.509 18.906 1.00 91.00 207 VAL A N 1
ATOM 1593 C CA . VAL A 1 207 ? -28.072 -0.383 18.379 1.00 91.00 207 VAL A CA 1
ATOM 1594 C C . VAL A 1 207 ? -27.158 0.320 19.387 1.00 91.00 207 VAL A C 1
ATOM 1596 O O . VAL A 1 207 ? -27.347 1.496 19.722 1.00 91.00 207 VAL A O 1
ATOM 1599 N N . PHE A 1 208 ? -26.110 -0.374 19.831 1.00 90.44 208 PHE A N 1
ATOM 1600 C CA . PHE A 1 208 ? -25.134 0.104 20.811 1.00 90.44 208 PHE A CA 1
ATOM 1601 C C . PHE A 1 208 ? -23.767 0.311 20.173 1.00 90.44 208 PHE A C 1
ATOM 1603 O O . PHE A 1 208 ? -23.054 -0.637 19.864 1.00 90.44 208 PHE A O 1
ATOM 1610 N N . VAL A 1 209 ? -23.377 1.576 20.038 1.00 89.19 209 VAL A N 1
ATOM 1611 C CA . VAL A 1 209 ? -22.119 2.004 19.413 1.00 89.19 209 VAL A CA 1
ATOM 1612 C C . VAL A 1 209 ? -21.087 2.408 20.474 1.00 89.19 209 VAL A C 1
ATOM 1614 O O . VAL A 1 209 ? -21.344 3.248 21.344 1.00 89.19 209 VAL A O 1
ATOM 1617 N N . PHE A 1 210 ? -19.890 1.824 20.436 1.00 87.62 210 PHE A N 1
ATOM 1618 C CA . PHE A 1 210 ? -18.841 2.043 21.435 1.00 87.62 210 PHE A CA 1
ATOM 1619 C C . PHE A 1 210 ? -17.432 1.945 20.841 1.00 87.62 210 PHE A C 1
ATOM 1621 O O . PHE A 1 210 ? -17.236 1.528 19.711 1.00 87.62 210 PHE A O 1
ATOM 1628 N N . GLY A 1 211 ? -16.433 2.399 21.601 1.00 84.06 211 GLY A N 1
ATOM 1629 C CA . GLY A 1 211 ? -15.029 2.291 21.188 1.00 84.06 211 GLY A CA 1
ATOM 1630 C C . GLY A 1 211 ? -14.611 3.180 20.013 1.00 84.06 211 GLY A C 1
ATOM 1631 O O . GLY A 1 211 ? -13.521 2.981 19.501 1.00 84.06 211 GLY A O 1
ATOM 1632 N N . PHE A 1 212 ? -15.437 4.152 19.610 1.00 83.69 212 PHE A N 1
ATOM 1633 C CA . PHE A 1 212 ? -15.143 5.002 18.456 1.00 83.69 212 PHE A CA 1
ATOM 1634 C C . PHE A 1 212 ? -13.860 5.822 18.646 1.00 83.69 212 PHE A C 1
ATOM 1636 O O . PHE A 1 212 ? -13.728 6.536 19.646 1.00 83.69 212 PHE A O 1
ATOM 1643 N N . ARG A 1 213 ? -12.953 5.732 17.672 1.00 79.44 213 ARG A N 1
ATOM 1644 C CA . ARG A 1 213 ? -11.716 6.506 17.552 1.00 79.44 213 ARG A CA 1
ATOM 1645 C C . ARG A 1 213 ? -11.711 7.211 16.207 1.00 79.44 213 ARG A C 1
ATOM 1647 O O . ARG A 1 213 ? -11.855 6.581 15.165 1.00 79.44 213 ARG A O 1
ATOM 1654 N N . THR A 1 214 ? -11.569 8.527 16.242 1.00 77.56 214 THR A N 1
ATOM 1655 C CA . THR A 1 214 ? -11.462 9.345 15.035 1.00 77.56 214 THR A CA 1
ATOM 1656 C C . THR A 1 214 ? -9.992 9.502 14.679 1.00 77.56 214 THR A C 1
ATOM 1658 O O . THR A 1 214 ? -9.173 9.758 15.562 1.00 77.56 214 THR A O 1
ATOM 1661 N N . GLN A 1 215 ? -9.667 9.340 13.400 1.00 71.38 215 GLN A N 1
ATOM 1662 C CA . GLN A 1 215 ? -8.327 9.585 12.884 1.00 71.38 215 GLN A CA 1
ATOM 1663 C C . GLN A 1 215 ? -7.936 11.058 13.078 1.00 71.38 215 GLN A C 1
ATOM 1665 O O . GLN A 1 215 ? -8.774 11.961 12.993 1.00 71.38 215 GLN A O 1
ATOM 1670 N N . PHE A 1 216 ? -6.657 11.306 13.363 1.00 55.84 216 PHE A N 1
ATOM 1671 C CA . PHE A 1 216 ? -6.130 12.665 13.451 1.00 55.84 216 PHE A CA 1
ATOM 1672 C C . PHE A 1 216 ? -6.324 13.382 12.105 1.00 55.84 216 PHE A C 1
ATOM 1674 O O . PHE A 1 216 ? -5.974 12.835 11.064 1.00 55.84 216 PHE A O 1
ATOM 1681 N N . GLY A 1 217 ? -6.928 14.574 12.128 1.00 61.03 217 GLY A N 1
ATOM 1682 C CA . GLY A 1 217 ? -7.353 15.291 10.917 1.00 61.03 217 GLY A CA 1
ATOM 1683 C C . GLY A 1 217 ? -8.797 15.016 10.463 1.00 61.03 217 GLY A C 1
ATOM 1684 O O . GLY A 1 217 ? -9.269 15.670 9.538 1.00 61.03 217 GLY A O 1
ATOM 1685 N N . GLY A 1 218 ? -9.538 14.126 11.135 1.00 74.94 218 GLY A N 1
ATOM 1686 C CA . GLY A 1 218 ? -10.937 13.826 10.806 1.00 74.94 218 GLY A CA 1
ATOM 1687 C C . GLY A 1 218 ? -11.086 12.885 9.608 1.00 74.94 218 GLY A C 1
ATOM 1688 O O . GLY A 1 218 ? -10.199 12.087 9.319 1.00 74.94 218 GLY A O 1
ATOM 1689 N N . GLY A 1 219 ? -12.242 12.916 8.941 1.00 68.38 219 GLY A N 1
ATOM 1690 C CA . GLY A 1 219 ? -12.500 12.155 7.709 1.00 68.38 219 GLY A CA 1
ATOM 1691 C C . GLY A 1 219 ? -12.797 10.663 7.896 1.00 68.38 219 GLY A C 1
ATOM 1692 O O . GLY A 1 219 ? -13.500 10.073 7.071 1.00 68.38 219 GLY A O 1
ATOM 1693 N N . LYS A 1 220 ? -12.320 10.056 8.990 1.00 77.94 220 LYS A N 1
ATOM 1694 C CA . LYS A 1 220 ? -12.562 8.648 9.322 1.00 77.94 220 LYS A CA 1
ATOM 1695 C C . LYS A 1 220 ? -12.726 8.444 10.825 1.00 77.94 220 LYS A C 1
ATOM 1697 O O . LYS A 1 220 ? -11.962 8.976 11.634 1.00 77.94 220 LYS A O 1
ATOM 1702 N N . THR A 1 221 ? -13.708 7.628 11.204 1.00 80.94 221 THR A N 1
ATOM 1703 C CA . THR A 1 221 ? -13.836 7.100 12.567 1.00 80.94 221 THR A CA 1
ATOM 1704 C C . THR A 1 221 ? -14.077 5.598 12.506 1.00 80.94 221 THR A C 1
ATOM 1706 O O . THR A 1 221 ? -14.959 5.142 11.783 1.00 80.94 221 THR A O 1
ATOM 1709 N N . THR A 1 222 ? -13.320 4.843 13.294 1.00 80.94 222 THR A N 1
ATOM 1710 C CA . THR A 1 222 ? -13.496 3.396 13.468 1.00 80.94 222 THR A CA 1
ATOM 1711 C C . THR A 1 222 ? -14.085 3.118 14.841 1.00 80.94 222 THR A C 1
ATOM 1713 O O . THR A 1 222 ? -13.823 3.857 15.791 1.00 80.94 222 THR A O 1
ATOM 1716 N N . GLY A 1 223 ? -14.912 2.087 14.972 1.00 84.38 223 GLY A N 1
ATOM 1717 C CA . GLY A 1 223 ? -15.548 1.737 16.236 1.00 84.38 223 GLY A CA 1
ATOM 1718 C C . GLY A 1 223 ? -16.317 0.430 16.146 1.00 84.38 223 GLY A C 1
ATOM 1719 O O . GLY A 1 223 ? -16.335 -0.226 15.114 1.00 84.38 223 GLY A O 1
ATOM 1720 N N . PHE A 1 224 ? -16.970 0.064 17.243 1.00 85.12 224 PHE A N 1
ATOM 1721 C CA . PHE A 1 224 ? -17.736 -1.171 17.346 1.00 85.12 224 PHE A CA 1
ATOM 1722 C C . PHE A 1 224 ? -19.220 -0.872 17.515 1.00 85.12 224 PHE A C 1
ATOM 1724 O O . PHE A 1 224 ? -19.601 0.092 18.191 1.00 85.12 224 PHE A O 1
ATOM 1731 N N . ALA A 1 225 ? -20.059 -1.743 16.965 1.00 89.12 225 ALA A N 1
ATOM 1732 C CA . ALA A 1 225 ? -21.496 -1.716 17.164 1.00 89.12 225 ALA A CA 1
ATOM 1733 C C . ALA A 1 225 ? -22.011 -3.105 17.549 1.00 89.12 225 ALA A C 1
ATOM 1735 O O . ALA A 1 225 ? -21.591 -4.106 16.979 1.00 89.12 225 ALA A O 1
ATOM 1736 N N . MET A 1 226 ? -22.928 -3.159 18.513 1.00 88.19 226 MET A N 1
ATOM 1737 C CA . MET A 1 226 ? -23.759 -4.336 18.765 1.00 88.19 226 MET A CA 1
ATOM 1738 C C . MET A 1 226 ? -25.206 -4.007 18.418 1.00 88.19 226 MET A C 1
ATOM 1740 O O . MET A 1 226 ? -25.729 -2.978 18.848 1.00 88.19 226 MET A O 1
ATOM 1744 N N . VAL A 1 227 ? -25.832 -4.880 17.633 1.00 89.94 227 VAL A N 1
ATOM 1745 C CA . VAL A 1 227 ? -27.240 -4.793 17.238 1.00 89.94 227 VAL A CA 1
ATOM 1746 C C . VAL A 1 227 ? -27.970 -5.951 17.906 1.00 89.94 227 VAL A C 1
ATOM 1748 O O . VAL A 1 227 ? -27.537 -7.095 17.790 1.00 89.94 227 VAL A O 1
ATOM 1751 N N . TYR A 1 228 ? -29.034 -5.647 18.642 1.00 87.94 228 TYR A N 1
ATOM 1752 C CA . TYR A 1 228 ? -29.844 -6.641 19.342 1.00 87.94 228 TYR A CA 1
ATOM 1753 C C . TYR A 1 228 ? -31.232 -6.754 18.714 1.00 87.94 228 TYR A C 1
ATOM 1755 O O . TYR A 1 228 ? -31.767 -5.764 18.226 1.00 87.94 228 TYR A O 1
ATOM 1763 N N . ASP A 1 229 ? -31.850 -7.930 18.815 1.00 86.50 229 ASP A N 1
ATOM 1764 C CA . ASP A 1 229 ? -33.231 -8.134 18.353 1.00 86.50 229 ASP A CA 1
ATOM 1765 C C . ASP A 1 229 ? -34.257 -7.422 19.251 1.00 86.50 229 ASP A C 1
ATOM 1767 O O . ASP A 1 229 ? -35.326 -7.022 18.797 1.00 86.50 229 ASP A O 1
ATOM 1771 N N . SER A 1 230 ? -33.947 -7.249 20.544 1.00 88.62 230 SER A N 1
ATOM 1772 C CA . SER A 1 230 ? -34.802 -6.524 21.489 1.00 88.62 230 SER A CA 1
ATOM 1773 C C . SER A 1 230 ? -34.013 -5.791 22.577 1.00 88.62 230 SER A C 1
ATOM 1775 O O . SER A 1 230 ? -32.878 -6.145 22.921 1.00 88.62 230 SER A O 1
ATOM 1777 N N . LEU A 1 231 ? -34.649 -4.784 23.185 1.00 87.38 231 LEU A N 1
ATOM 1778 C CA . LEU A 1 231 ? -34.082 -4.031 24.309 1.00 87.38 231 LEU A CA 1
ATOM 1779 C C . LEU A 1 231 ? -33.833 -4.895 25.552 1.00 87.38 231 LEU A C 1
ATOM 1781 O O . LEU A 1 231 ? -32.927 -4.599 26.335 1.00 87.38 231 LEU A O 1
ATOM 1785 N N . ASP A 1 232 ? -34.608 -5.958 25.750 1.00 87.12 232 ASP A N 1
ATOM 1786 C CA . ASP A 1 232 ? -34.446 -6.837 26.908 1.00 87.12 232 ASP A CA 1
ATOM 1787 C C . ASP A 1 232 ? -33.196 -7.712 26.774 1.00 87.12 232 ASP A C 1
ATOM 1789 O O . ASP A 1 232 ? -32.438 -7.862 27.739 1.00 87.12 232 ASP A O 1
ATOM 1793 N N . TYR A 1 233 ? -32.903 -8.192 25.559 1.00 85.50 233 TYR A N 1
ATOM 1794 C CA . TYR A 1 233 ? -31.632 -8.855 25.259 1.00 85.50 233 TYR A CA 1
ATOM 1795 C C . TYR A 1 233 ? -30.447 -7.906 25.442 1.00 85.50 233 TYR A C 1
ATOM 1797 O O . TYR A 1 233 ? -29.445 -8.288 26.057 1.00 85.50 233 TYR A O 1
ATOM 1805 N N . ALA A 1 234 ? -30.577 -6.654 25.000 1.00 86.31 234 ALA A N 1
ATOM 1806 C CA . ALA A 1 234 ? -29.545 -5.646 25.209 1.00 86.31 234 ALA A CA 1
ATOM 1807 C C . ALA A 1 234 ? -29.269 -5.411 26.706 1.00 86.31 234 ALA A C 1
ATOM 1809 O O . ALA A 1 234 ? -28.121 -5.470 27.144 1.00 86.31 234 ALA A O 1
ATOM 1810 N N . LYS A 1 235 ? -30.309 -5.227 27.533 1.00 87.69 235 LYS A N 1
ATOM 1811 C CA . LYS A 1 235 ? -30.172 -5.030 28.993 1.00 87.69 235 LYS A CA 1
ATOM 1812 C C . LYS A 1 235 ? -29.515 -6.211 29.709 1.00 87.69 235 LYS A C 1
ATOM 1814 O O . LYS A 1 235 ? -28.845 -6.005 30.723 1.00 87.69 235 LYS A O 1
ATOM 1819 N N . LYS A 1 236 ? -29.715 -7.434 29.211 1.00 88.25 236 LYS A N 1
ATOM 1820 C CA . LYS A 1 236 ? -29.129 -8.653 29.783 1.00 88.25 236 LYS A CA 1
ATOM 1821 C C . LYS A 1 236 ? -27.641 -8.794 29.454 1.00 88.25 236 LYS A C 1
ATOM 1823 O O . LYS A 1 236 ? -26.874 -9.215 30.318 1.00 88.25 236 LYS A O 1
ATOM 1828 N N . ASN A 1 237 ? -27.251 -8.443 28.230 1.00 85.12 237 ASN A N 1
ATOM 1829 C CA . ASN A 1 237 ? -25.924 -8.745 27.692 1.00 85.12 237 ASN A CA 1
ATOM 1830 C C . ASN A 1 237 ? -24.945 -7.563 27.773 1.00 85.12 237 ASN A C 1
ATOM 1832 O O . ASN A 1 237 ? -23.733 -7.769 27.840 1.00 85.12 237 ASN A O 1
ATOM 1836 N N . GLU A 1 238 ? -25.439 -6.325 27.806 1.00 87.62 238 GLU A N 1
ATOM 1837 C CA . GLU A 1 238 ? -24.576 -5.148 27.836 1.00 87.62 238 GLU A CA 1
ATOM 1838 C C . GLU A 1 238 ? -23.992 -4.867 29.230 1.00 87.62 238 GLU A C 1
ATOM 1840 O O . GLU A 1 238 ? -24.700 -4.890 30.247 1.00 87.62 238 GLU A O 1
ATOM 1845 N N . PRO A 1 239 ? -22.706 -4.480 29.331 1.00 87.62 239 PRO A N 1
ATOM 1846 C CA . PRO A 1 239 ? -22.148 -4.009 30.585 1.00 87.62 239 PRO A CA 1
ATOM 1847 C C . PRO A 1 239 ? -22.917 -2.797 31.131 1.00 87.62 239 PRO A C 1
ATOM 1849 O O . PRO A 1 239 ? -23.161 -1.816 30.426 1.00 87.62 239 PRO A O 1
ATOM 1852 N N . LYS A 1 240 ? -23.195 -2.790 32.443 1.00 83.56 240 LYS A N 1
ATOM 1853 C CA . LYS A 1 240 ? -23.991 -1.742 33.128 1.00 83.56 240 LYS A CA 1
ATOM 1854 C C . LYS A 1 240 ? -23.556 -0.302 32.838 1.00 83.56 240 LYS A C 1
ATOM 1856 O O . LYS A 1 240 ? -24.374 0.610 32.841 1.00 83.56 240 LYS A O 1
ATOM 1861 N N . HIS A 1 241 ? -22.262 -0.073 32.621 1.00 82.94 241 HIS A N 1
ATOM 1862 C CA . HIS A 1 241 ? -21.731 1.259 32.322 1.00 82.94 241 HIS A CA 1
ATOM 1863 C C . HIS A 1 241 ? -22.119 1.754 30.917 1.00 82.94 241 HIS A C 1
ATOM 1865 O O . HIS A 1 241 ? -22.131 2.957 30.669 1.00 82.94 241 HIS A O 1
ATOM 1871 N N . ARG A 1 242 ? -22.407 0.845 29.984 1.00 84.81 242 ARG A N 1
ATOM 1872 C CA . ARG A 1 242 ? -22.875 1.162 28.636 1.00 84.81 242 ARG A CA 1
ATOM 1873 C C . ARG A 1 242 ? -24.375 1.401 28.635 1.00 84.81 242 ARG A C 1
ATOM 1875 O O . ARG A 1 242 ? -24.794 2.443 28.153 1.00 84.81 242 ARG A O 1
ATOM 1882 N N . LEU A 1 243 ? -25.134 0.552 29.326 1.00 86.38 243 LEU A N 1
ATOM 1883 C CA . LEU A 1 243 ? -26.557 0.790 29.588 1.00 86.38 243 LEU A CA 1
ATOM 1884 C C . LEU A 1 243 ? -26.792 2.166 30.226 1.00 86.38 243 LEU A C 1
ATOM 1886 O O . LEU A 1 243 ? -27.650 2.913 29.774 1.00 86.38 243 LEU A O 1
ATOM 1890 N N . ALA A 1 244 ? -25.963 2.551 31.203 1.00 83.69 244 ALA A N 1
ATOM 1891 C CA . ALA A 1 244 ? -26.052 3.868 31.834 1.00 83.69 244 ALA A CA 1
ATOM 1892 C C . ALA A 1 244 ? -25.784 5.028 30.863 1.00 83.69 244 ALA A C 1
ATOM 1894 O O . ALA A 1 244 ? -26.450 6.054 30.935 1.00 83.69 244 ALA A O 1
ATOM 1895 N N . ARG A 1 245 ? -24.827 4.869 29.937 1.00 81.44 245 ARG A N 1
ATOM 1896 C CA . ARG A 1 245 ? -24.532 5.878 28.903 1.00 81.44 245 ARG A CA 1
ATOM 1897 C C . ARG A 1 245 ? -25.661 6.029 27.886 1.00 81.44 245 ARG A C 1
ATOM 1899 O O . ARG A 1 245 ? -25.804 7.100 27.315 1.00 81.44 245 ARG A O 1
ATOM 1906 N N . HIS A 1 246 ? -26.442 4.973 27.685 1.00 79.19 246 HIS A N 1
ATOM 1907 C CA . HIS A 1 246 ? -27.614 4.961 26.812 1.00 79.19 246 HIS A CA 1
ATOM 1908 C C . HIS A 1 246 ? -28.923 5.275 27.559 1.00 79.19 246 HIS A C 1
ATOM 1910 O O . HIS A 1 246 ? -29.992 5.124 26.984 1.00 79.19 246 HIS A O 1
ATOM 1916 N N . GLY A 1 247 ? -28.864 5.693 28.831 1.00 81.06 247 GLY A N 1
ATOM 1917 C CA . GLY A 1 247 ? -30.056 6.042 29.617 1.00 81.06 247 GLY A CA 1
ATOM 1918 C C . GLY A 1 247 ? -30.910 4.848 30.059 1.00 81.06 247 GLY A C 1
ATOM 1919 O O . GLY A 1 247 ? -31.976 5.034 30.628 1.00 81.06 247 GLY A O 1
ATOM 1920 N N . LEU A 1 248 ? -30.441 3.616 29.852 1.00 81.50 248 LEU A N 1
ATOM 1921 C CA . LEU A 1 248 ? -31.174 2.381 30.163 1.00 81.50 248 LEU A CA 1
ATOM 1922 C C . LEU A 1 248 ? -30.846 1.816 31.552 1.00 81.50 248 LEU A C 1
ATOM 1924 O O . LEU A 1 248 ? -31.319 0.741 31.920 1.00 81.50 248 LEU A O 1
ATOM 1928 N N . TYR A 1 249 ? -29.995 2.503 32.320 1.00 79.81 249 TYR A N 1
ATOM 1929 C CA . TYR A 1 249 ? -29.620 2.093 33.669 1.00 79.81 249 TYR A CA 1
ATOM 1930 C C . TYR A 1 249 ? -29.231 3.288 34.540 1.00 79.81 249 TYR A C 1
ATOM 1932 O O . TYR A 1 249 ? -28.209 3.938 34.312 1.00 79.81 249 TYR A O 1
ATOM 1940 N N . GLU A 1 250 ? -29.971 3.510 35.622 1.00 73.38 250 GLU A N 1
ATOM 1941 C CA . GLU A 1 250 ? -29.570 4.462 36.650 1.00 73.38 250 GLU A CA 1
ATOM 1942 C C . GLU A 1 250 ? -28.717 3.792 37.729 1.00 73.38 250 GLU A C 1
ATOM 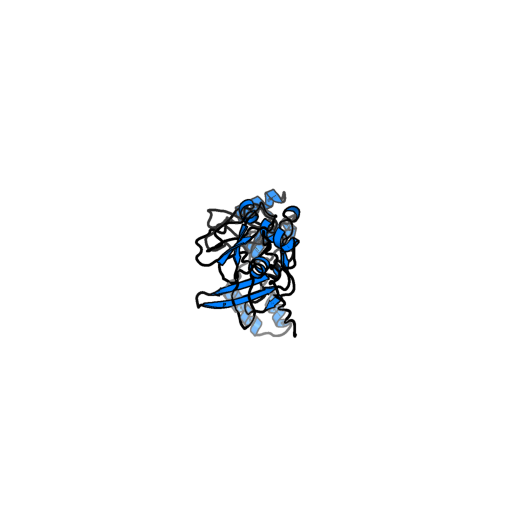1944 O O . GLU A 1 250 ? -29.124 2.870 38.441 1.00 73.38 250 GLU A O 1
ATOM 1949 N N . LYS A 1 251 ? -27.488 4.284 37.900 1.00 67.19 251 LYS A N 1
ATOM 1950 C CA . LYS A 1 251 ? -26.634 3.846 39.003 1.00 67.19 251 LYS A CA 1
ATOM 1951 C C . LYS A 1 251 ? -26.995 4.634 40.260 1.00 67.19 251 LYS A C 1
ATOM 1953 O O . LYS A 1 251 ? -26.576 5.783 40.382 1.00 67.19 251 LYS A O 1
ATOM 1958 N N . LYS A 1 252 ? -27.630 3.988 41.248 1.00 69.38 252 LYS A N 1
ATOM 1959 C CA . LYS A 1 252 ? -27.737 4.528 42.619 1.00 69.38 252 LYS A CA 1
ATOM 1960 C C . LYS A 1 252 ? -26.347 4.963 43.116 1.00 69.38 252 LYS A C 1
ATOM 1962 O O . LYS A 1 252 ? -25.459 4.138 43.371 1.00 69.38 252 LYS A O 1
ATOM 1967 N N . LYS A 1 253 ? -26.122 6.275 43.227 1.00 63.06 253 LYS A N 1
ATOM 1968 C CA . LYS A 1 253 ? -24.875 6.842 43.755 1.00 63.06 253 LYS A CA 1
ATOM 1969 C C . LYS A 1 253 ? -24.933 6.820 45.285 1.00 63.06 253 LYS A C 1
ATOM 1971 O O . LYS A 1 253 ? -25.513 7.696 45.903 1.00 63.06 253 LYS A O 1
ATOM 1976 N N . SER A 1 254 ? -24.292 5.831 45.907 1.00 67.69 254 SER A N 1
ATOM 1977 C CA . SER A 1 254 ? -24.041 5.842 47.358 1.00 67.69 254 SER A CA 1
ATOM 1978 C C . SER A 1 254 ? -23.126 7.016 47.738 1.00 67.69 254 SER A C 1
ATOM 1980 O O . SER A 1 254 ? -22.107 7.216 47.060 1.00 67.69 254 SER A O 1
ATOM 1982 N N . SER A 1 255 ? -23.406 7.721 48.835 1.00 75.94 255 SER A N 1
ATOM 1983 C CA . SER A 1 255 ? -22.613 8.886 49.250 1.00 75.94 255 SER A CA 1
ATOM 1984 C C . SER A 1 255 ? -21.151 8.521 49.562 1.00 75.94 255 SER A C 1
ATOM 1986 O O . SER A 1 255 ? -20.823 7.381 49.918 1.00 75.94 255 SER A O 1
ATOM 1988 N N . ARG A 1 256 ? -20.237 9.497 49.450 1.00 75.88 256 ARG A N 1
ATOM 1989 C CA . ARG A 1 256 ? -18.811 9.306 49.786 1.00 75.88 256 ARG A CA 1
ATOM 1990 C C . ARG A 1 256 ? -18.636 8.827 51.233 1.00 75.88 256 ARG A C 1
ATOM 1992 O O . ARG A 1 256 ? -17.804 7.953 51.482 1.00 75.88 256 ARG A O 1
ATOM 1999 N N . LYS A 1 257 ? -19.464 9.340 52.153 1.00 81.38 257 LYS A N 1
ATOM 2000 C CA . LYS A 1 257 ? -19.515 8.928 53.564 1.00 81.38 257 LYS A CA 1
ATOM 2001 C C . LYS A 1 257 ? -19.892 7.448 53.694 1.00 81.38 257 LYS A C 1
ATOM 2003 O O . LYS A 1 257 ? -19.111 6.679 54.248 1.00 81.38 257 LYS A O 1
ATOM 2008 N N . GLN A 1 258 ? -20.985 7.020 53.058 1.00 80.38 258 GLN A N 1
ATOM 2009 C CA . GLN A 1 258 ? -21.441 5.620 53.074 1.00 80.38 258 GLN A CA 1
ATOM 2010 C C . GLN A 1 258 ? -20.391 4.652 52.497 1.00 80.38 258 GLN A C 1
ATOM 2012 O O . GLN A 1 258 ? -20.174 3.562 53.031 1.00 80.38 258 GLN A O 1
ATOM 2017 N N . ARG A 1 259 ? -19.673 5.052 51.436 1.00 79.75 259 ARG A N 1
ATOM 2018 C CA . ARG A 1 259 ? -18.569 4.249 50.874 1.00 79.75 259 ARG A CA 1
ATOM 2019 C C . ARG A 1 259 ? -17.389 4.125 51.837 1.00 79.75 259 ARG A C 1
ATOM 2021 O O . ARG A 1 259 ? -16.834 3.032 51.971 1.00 79.75 259 ARG A O 1
ATOM 2028 N N . LYS A 1 260 ? -17.002 5.223 52.497 1.00 83.69 260 LYS A N 1
ATOM 2029 C CA . LYS A 1 260 ? -15.893 5.244 53.466 1.00 83.69 260 LYS A CA 1
ATOM 2030 C C . LYS A 1 260 ? -16.221 4.382 54.684 1.00 83.69 260 LYS A C 1
ATOM 2032 O O . LYS A 1 260 ? -15.411 3.543 55.068 1.00 83.69 260 LYS A O 1
ATOM 2037 N N . GLU A 1 261 ? -17.429 4.519 55.223 1.00 85.50 261 GLU A N 1
ATOM 2038 C CA . GLU A 1 261 ? -17.916 3.715 56.348 1.00 85.50 261 GLU A CA 1
ATOM 2039 C C . GLU A 1 261 ? -17.948 2.223 56.008 1.00 85.50 261 GLU A C 1
ATOM 2041 O O . GLU A 1 261 ? -17.425 1.409 56.770 1.00 85.50 261 GLU A O 1
ATOM 2046 N N . ARG A 1 262 ? -18.460 1.853 54.827 1.00 81.81 262 ARG A N 1
ATOM 2047 C CA . ARG A 1 262 ? -18.449 0.459 54.359 1.00 81.81 262 ARG A CA 1
ATOM 2048 C C . ARG A 1 262 ? -17.029 -0.094 54.239 1.00 81.81 262 ARG A C 1
ATOM 2050 O O . ARG A 1 262 ? -16.765 -1.189 54.730 1.00 81.81 262 ARG A O 1
ATOM 2057 N N . LYS A 1 263 ? -16.103 0.659 53.630 1.00 84.94 263 LYS A N 1
ATOM 2058 C CA . LYS A 1 263 ? -14.695 0.242 53.485 1.00 84.94 263 LYS A CA 1
ATOM 2059 C C . LYS A 1 263 ? -14.039 0.039 54.853 1.00 84.94 263 LYS A C 1
ATOM 2061 O O . LYS A 1 263 ? -13.320 -0.939 55.039 1.00 84.94 263 LYS A O 1
ATOM 2066 N N . ASN A 1 264 ? -14.330 0.913 55.816 1.00 87.75 264 ASN A N 1
ATOM 2067 C CA . ASN A 1 264 ? -13.824 0.794 57.182 1.00 87.75 264 ASN A CA 1
ATOM 2068 C C . ASN A 1 264 ? -14.405 -0.428 57.910 1.00 87.75 264 ASN A C 1
ATOM 2070 O O . ASN A 1 264 ? -13.648 -1.147 58.555 1.00 87.75 264 ASN A O 1
ATOM 2074 N N . ARG A 1 265 ? -15.704 -0.728 57.759 1.00 85.31 265 ARG A N 1
ATOM 2075 C CA . ARG A 1 265 ? -16.314 -1.953 58.315 1.00 85.31 265 ARG A CA 1
ATOM 2076 C C . ARG A 1 265 ? -15.703 -3.216 57.702 1.00 85.31 265 ARG A C 1
ATOM 2078 O O . ARG A 1 265 ? -15.361 -4.136 58.433 1.00 85.31 265 ARG A O 1
ATOM 2085 N N . MET A 1 266 ? -15.475 -3.235 56.387 1.00 82.56 266 MET A N 1
ATOM 2086 C CA . MET A 1 266 ? -14.859 -4.374 55.689 1.00 82.56 266 MET A CA 1
ATOM 2087 C C . MET A 1 266 ? -13.392 -4.617 56.068 1.00 82.56 266 MET A C 1
ATOM 2089 O O . MET A 1 266 ? -12.914 -5.737 55.920 1.00 82.56 266 MET A O 1
ATOM 2093 N N . LYS A 1 267 ? -12.658 -3.596 56.530 1.00 88.31 267 LYS A N 1
ATOM 2094 C CA . LYS A 1 267 ? -11.282 -3.767 57.027 1.00 88.31 267 LYS A CA 1
ATOM 2095 C C . LYS A 1 267 ? -11.226 -4.491 58.378 1.00 88.31 267 LYS A C 1
ATOM 2097 O O . LYS A 1 267 ? -10.208 -5.104 58.674 1.00 88.31 267 LYS A O 1
ATOM 2102 N N . LYS A 1 268 ? -12.306 -4.439 59.169 1.00 88.38 268 LYS A N 1
ATOM 2103 C CA . LYS A 1 268 ? -12.397 -5.053 60.506 1.00 88.38 268 LYS A CA 1
ATOM 2104 C C . LYS A 1 268 ? -12.735 -6.548 60.481 1.00 88.38 268 LYS A C 1
ATOM 2106 O O . LYS A 1 268 ? -12.713 -7.190 61.521 1.00 88.38 268 LYS A O 1
ATOM 2111 N N . VAL A 1 269 ? -13.071 -7.101 59.316 1.00 87.06 269 VAL A N 1
ATOM 2112 C CA . VAL A 1 269 ? -13.506 -8.496 59.159 1.00 87.06 269 VAL A CA 1
ATOM 2113 C C . VAL A 1 269 ? -12.716 -9.190 58.049 1.00 87.06 269 VAL A C 1
ATOM 2115 O O . VAL A 1 269 ? -12.270 -8.556 57.092 1.00 87.06 269 VAL A O 1
ATOM 2118 N N . ARG A 1 270 ? -12.539 -10.509 58.167 1.00 83.56 270 ARG A N 1
ATOM 2119 C CA . ARG A 1 270 ? -11.844 -11.366 57.189 1.00 83.56 270 ARG A CA 1
ATOM 2120 C C . ARG A 1 270 ? -12.744 -12.537 56.767 1.00 83.56 270 ARG A C 1
ATOM 2122 O O . ARG A 1 270 ? -13.785 -12.766 57.381 1.00 83.56 270 ARG A O 1
ATOM 2129 N N . GLY A 1 271 ? -12.372 -13.238 55.694 1.00 82.81 271 GLY A N 1
ATOM 2130 C CA . GLY A 1 271 ? -13.110 -14.402 55.187 1.00 82.81 271 GLY A CA 1
ATOM 2131 C C . GLY A 1 271 ? -14.556 -14.093 54.769 1.00 82.81 271 GLY A C 1
ATOM 2132 O O . GLY A 1 271 ? -14.863 -12.998 54.292 1.00 82.81 271 GLY A O 1
ATOM 2133 N N . THR A 1 272 ? -15.463 -15.045 54.983 1.00 81.06 272 THR A N 1
ATOM 2134 C CA . THR A 1 272 ? -16.897 -14.955 54.633 1.00 81.06 272 THR A CA 1
ATOM 2135 C C . THR A 1 272 ? -17.611 -13.768 55.291 1.00 81.06 272 THR A C 1
ATOM 2137 O O . THR A 1 272 ? -18.441 -13.117 54.654 1.00 81.06 272 THR A O 1
ATOM 2140 N N . LYS A 1 273 ? -17.211 -13.380 56.513 1.00 78.69 273 LYS A N 1
ATOM 2141 C CA . LYS A 1 273 ? -17.724 -12.177 57.200 1.00 78.69 273 LYS A CA 1
ATOM 2142 C C . LYS A 1 273 ? -17.383 -10.873 56.463 1.00 78.69 273 LYS A C 1
ATOM 2144 O O . LYS A 1 273 ? -18.123 -9.897 56.542 1.00 78.69 273 LYS A O 1
ATOM 2149 N N . LYS A 1 274 ? -16.284 -10.832 55.703 1.00 83.88 274 LYS A N 1
ATOM 2150 C CA . LYS A 1 274 ? -15.935 -9.677 54.858 1.00 83.88 274 LYS A CA 1
ATOM 2151 C C . LYS A 1 274 ? -16.813 -9.591 53.614 1.00 83.88 274 LYS A C 1
ATOM 2153 O O . LYS A 1 274 ? -17.200 -8.489 53.222 1.00 83.88 274 LYS A O 1
ATOM 2158 N N . ALA A 1 275 ? -17.147 -10.737 53.022 1.00 77.25 275 ALA A N 1
ATOM 2159 C CA . ALA A 1 275 ? -18.043 -10.814 51.874 1.00 77.25 275 ALA A CA 1
ATOM 2160 C C . ALA A 1 275 ? -19.471 -10.375 52.241 1.00 77.25 275 ALA A C 1
ATOM 2162 O O . ALA A 1 275 ? -20.067 -9.585 51.509 1.00 77.25 275 ALA A O 1
ATOM 2163 N N . SER A 1 276 ? -19.980 -10.779 53.411 1.00 78.81 276 SER A N 1
ATOM 2164 C CA . SER A 1 276 ? -21.319 -10.392 53.881 1.00 78.81 276 SER A CA 1
ATOM 2165 C C . SER A 1 276 ? -21.439 -8.888 54.173 1.00 78.81 276 SER A C 1
ATOM 2167 O O . SER A 1 276 ? -22.346 -8.228 53.660 1.00 78.81 276 SER A O 1
ATOM 2169 N N . VAL A 1 277 ? -20.471 -8.288 54.879 1.00 77.50 277 VAL A N 1
ATOM 2170 C CA . VAL A 1 277 ? -20.399 -6.823 55.090 1.00 77.50 277 VAL A CA 1
ATOM 2171 C C . VAL A 1 277 ? -20.212 -6.079 53.757 1.00 77.50 277 VAL A C 1
ATOM 2173 O O . VAL A 1 277 ? -20.765 -4.997 53.530 1.00 77.50 277 VAL A O 1
ATOM 2176 N N . GLY A 1 278 ? -19.468 -6.685 52.830 1.00 70.75 278 GLY A N 1
ATOM 2177 C CA . GLY A 1 278 ? -19.307 -6.230 51.455 1.00 70.75 278 GLY A CA 1
ATOM 2178 C C . GLY A 1 278 ? -20.573 -6.334 50.603 1.00 70.75 278 GLY A C 1
ATOM 2179 O O . GLY A 1 278 ? -20.654 -5.633 49.599 1.00 70.75 278 GLY A O 1
ATOM 2180 N N . ALA A 1 279 ? -21.584 -7.109 50.997 1.00 67.38 279 ALA A N 1
ATOM 2181 C CA . ALA A 1 279 ? -22.858 -7.260 50.290 1.00 67.38 279 ALA A CA 1
ATOM 2182 C C . ALA A 1 279 ? -23.987 -6.406 50.900 1.00 67.38 279 ALA A C 1
ATOM 2184 O O . ALA A 1 279 ? -24.797 -5.862 50.153 1.00 67.38 279 ALA A O 1
ATOM 2185 N N . ALA A 1 280 ? -23.975 -6.177 52.218 1.00 61.56 280 ALA A N 1
ATOM 2186 C CA . ALA A 1 280 ? -25.044 -5.495 52.963 1.00 61.56 280 ALA A CA 1
ATOM 2187 C C . ALA A 1 280 ? -25.373 -4.052 52.507 1.00 61.56 280 ALA A C 1
ATOM 2189 O O . ALA A 1 280 ? -26.468 -3.567 52.751 1.00 61.56 280 ALA A O 1
ATOM 2190 N N . GLY A 1 281 ? -24.464 -3.361 51.810 1.00 55.09 281 GLY A N 1
ATOM 2191 C CA . GLY A 1 281 ? -24.688 -2.010 51.265 1.00 55.09 281 GLY A CA 1
ATOM 2192 C C . GLY A 1 281 ? -24.983 -1.955 49.759 1.00 55.09 281 GLY A C 1
ATOM 2193 O O . GLY A 1 281 ? -24.556 -1.004 49.106 1.00 55.09 281 GLY A O 1
ATOM 2194 N N . LYS A 1 282 ? -25.521 -3.026 49.155 1.00 50.03 282 LYS A N 1
ATOM 2195 C CA . LYS A 1 282 ? -25.903 -3.087 47.723 1.00 50.03 282 LYS A CA 1
ATOM 2196 C C . LYS A 1 282 ? -27.428 -3.014 47.472 1.00 50.03 282 LYS A C 1
ATOM 2198 O O . LYS A 1 282 ? -27.803 -3.058 46.305 1.00 50.03 282 LYS A O 1
ATOM 2203 N N . LYS A 1 283 ? -28.266 -2.910 48.512 1.00 39.47 283 LYS A N 1
ATOM 2204 C CA . LYS A 1 283 ? -29.720 -2.667 48.393 1.00 39.47 283 LYS A CA 1
ATOM 2205 C C . LYS A 1 283 ? -30.013 -1.167 48.240 1.00 39.47 283 LYS A C 1
ATOM 2207 O O . LYS A 1 283 ? -29.296 -0.385 48.902 1.00 39.47 283 LYS A O 1
#

pLDDT: mean 84.08, std 13.43, range [39.47, 98.19]

Radius of gyration: 30.11 Å; chains: 1; bounding box: 88×42×99 Å

Sequence (283 aa):
MSILLLVLLVPMMVQSSLHPVDCDEVYRSGSGQNGVYTIYPAGPTSPVQVFCDMGLESAYLRKWTLIQSRQDGSVNIHRKWDQYKSGFGSAAGEYCLGLETMHLLTMKGTYELRVDMEDFEGNKVYAQYSSFSVGPEAEGYLLTLGSFKDGGAGDSLVYHNGQKFSTLDKDQDLDAANCAHPGKATVPKAEIREKLAKMYKTTPDVVFVFGFRTQFGGGKTTGFAMVYDSLDYAKKNEPKHRLARHGLYEKKKSSRKQRKERKNRMKKVRGTKKASVGAAGKK

Foldseek 3Di:
DDPPPPPPPPPPPQPQPPAAAFQVSVVSNPDQDWDWDWHALVDDVDIFIWTFQQDDDPNDTGRDTDQFDDDPCPDDPQDDPVCLQCKDDDNRHGIGRHLVSQQSSLVVDWDKDKDWDADPVGDIWIKIFRTWHFHDVVLQRQIATHDIDGRPPDDPCVVSHRFHDAHPHRDGGPAPDKDFDPPDQDDDPQVSLVVVCVVVVHDSLQKQWDDWDADVVGRTIGTDIDGDPDPVVCVVPPDQVSCVVSVNDDDDDDDPVRVVVLVVCLVVDDDPSSVVSVCPPPD

Secondary structure (DSSP, 8-state):
-----------------SS-SSHHHHHHTT--S-EEEEE-TT-TT--EEEEEE--EETTEE--EE--EE-SSS-S-----HHHHHH-EE-TTSSEE--HHHHHHHHHHS-EEEEEEEE-TT--EEEEEEEEEEE--GGGTS-EEE--EEEEBS---SGGGTTPPP-BTTB--SS-TTEEEETT-S---HHHHHHHHHHHHT--GGGEEEEEEEEPTTSEEEEEEEEE-SSHHHHHHHS-HHHHHHTTS-------HHHHHHHHHHHHT--THHHHHHHHTT--